Protein AF-A0A9Q8ZKE4-F1 (afdb_monomer_lite)

Radius of gyration: 35.2 Å; chains: 1; bounding box: 84×99×93 Å

pLDDT: mean 72.41, std 25.03, range [34.22, 98.44]

Secondary structure (DSSP, 8-state):
---------------PPP---------------------PPP-------PPPP----PPPPPP-PPPP-----------PPP--------------------------------TTHHHHHHHHHHHHHHH-GGGS-S-TTTS-EEHHHHHHHHHHHHHHHHHSHHHHHHHHHHHHTS-HHHHHHHHHTT--HHHHHHHHHHHHHHS-TTT---EE-HHHHHHHHHHHHHHHHHHHHHHHHHHHHHHHHHHHHTTSGGGS--

Structure (mmCIF, N/CA/C/O backbone):
data_AF-A0A9Q8ZKE4-F1
#
_entry.id   AF-A0A9Q8ZKE4-F1
#
loop_
_atom_site.group_PDB
_atom_site.id
_atom_site.type_symbol
_atom_site.label_atom_id
_atom_site.label_alt_id
_atom_site.label_comp_id
_atom_site.label_asym_id
_atom_site.label_entity_id
_atom_site.label_seq_id
_atom_site.pdbx_PDB_ins_code
_atom_site.Cartn_x
_atom_site.Cartn_y
_atom_site.Cartn_z
_atom_site.occupancy
_atom_site.B_iso_or_equiv
_atom_site.auth_seq_id
_atom_site.auth_comp_id
_atom_site.auth_asym_id
_atom_site.auth_atom_id
_atom_site.pdbx_PDB_model_num
ATOM 1 N N . MET A 1 1 ? -45.909 41.648 37.592 1.00 46.09 1 MET A N 1
ATOM 2 C CA . MET A 1 1 ? -45.154 40.494 37.061 1.00 46.09 1 MET A CA 1
ATOM 3 C C . MET A 1 1 ? -45.528 40.298 35.600 1.00 46.09 1 MET A C 1
ATOM 5 O O . MET A 1 1 ? -46.714 40.250 35.323 1.00 46.09 1 MET A O 1
ATOM 9 N N . ALA A 1 2 ? -44.509 40.176 34.740 1.00 44.94 2 ALA A N 1
ATOM 10 C CA . ALA A 1 2 ? -44.524 39.701 33.349 1.00 44.94 2 ALA A CA 1
ATOM 11 C C . ALA A 1 2 ? -45.297 40.511 32.284 1.00 44.94 2 ALA A C 1
ATOM 13 O O . ALA A 1 2 ? -46.363 41.043 32.535 1.00 44.94 2 ALA A O 1
ATOM 14 N N . SER A 1 3 ? -44.886 40.558 31.018 1.00 49.62 3 SER A N 1
ATOM 15 C CA . SER A 1 3 ? -43.568 40.552 30.370 1.00 49.62 3 SER A CA 1
ATOM 16 C C . SER A 1 3 ? -43.816 40.896 28.891 1.00 49.62 3 SER A C 1
ATOM 18 O O . SER A 1 3 ? -44.886 40.635 28.347 1.00 49.62 3 SER A O 1
ATOM 20 N N . ASN A 1 4 ? -42.809 41.487 28.261 1.00 48.44 4 ASN A N 1
ATOM 21 C CA . ASN A 1 4 ? -42.760 42.028 26.902 1.00 48.44 4 ASN A CA 1
ATOM 22 C C . ASN A 1 4 ? -43.078 41.039 25.765 1.00 48.44 4 ASN A C 1
ATOM 24 O O . ASN A 1 4 ? -42.682 39.879 25.826 1.00 48.44 4 ASN A O 1
ATOM 28 N N . LYS A 1 5 ? -43.537 41.575 24.621 1.00 51.59 5 LYS A N 1
ATOM 29 C CA . LYS A 1 5 ? -43.059 41.161 23.282 1.00 51.59 5 LYS A CA 1
ATOM 30 C C . LYS A 1 5 ? -43.063 42.352 22.313 1.00 51.59 5 LYS A C 1
ATOM 32 O O . LYS A 1 5 ? -44.094 42.752 21.785 1.00 51.59 5 LYS A O 1
ATOM 37 N N . ARG A 1 6 ? -41.875 42.918 22.077 1.00 54.00 6 ARG A N 1
ATOM 38 C CA . ARG A 1 6 ? -41.610 44.010 21.128 1.00 54.00 6 ARG A CA 1
ATOM 39 C C . ARG A 1 6 ? -40.922 43.410 19.896 1.00 54.00 6 ARG A C 1
ATOM 41 O O . ARG A 1 6 ? -39.811 42.901 20.006 1.00 54.00 6 ARG A O 1
ATOM 48 N N . LYS A 1 7 ? -41.587 43.447 18.737 1.00 54.69 7 LYS A N 1
ATOM 49 C CA . LYS A 1 7 ? -40.994 43.133 17.425 1.00 54.69 7 LYS A CA 1
ATOM 50 C C . LYS A 1 7 ? -40.012 44.247 17.041 1.00 54.69 7 LYS A C 1
ATOM 52 O O . LYS A 1 7 ? -40.395 45.414 17.030 1.00 54.69 7 LYS A O 1
ATOM 57 N N . LYS A 1 8 ? -38.778 43.892 16.678 1.00 55.81 8 LYS A N 1
ATOM 58 C CA . LYS A 1 8 ? -37.869 44.748 15.902 1.00 55.81 8 LYS A CA 1
ATOM 59 C C . LYS A 1 8 ? -37.442 43.986 14.649 1.00 55.81 8 LYS A C 1
ATOM 61 O O . LYS A 1 8 ? -36.834 42.929 14.748 1.00 55.81 8 LYS A O 1
ATOM 66 N N . GLN A 1 9 ? -37.804 44.538 13.494 1.00 43.62 9 GLN A N 1
ATOM 67 C CA . GLN A 1 9 ? -37.217 44.224 12.195 1.00 43.62 9 GLN A CA 1
ATOM 68 C C . GLN A 1 9 ? -35.833 44.873 12.119 1.00 43.62 9 GLN A C 1
ATOM 70 O O . GLN A 1 9 ? -35.700 46.071 12.372 1.00 43.62 9 GLN A O 1
ATOM 75 N N . THR A 1 10 ? -34.823 44.104 11.732 1.00 45.97 10 THR A N 1
ATOM 76 C CA . THR A 1 10 ? -33.509 44.610 11.332 1.00 45.97 10 THR A CA 1
ATOM 77 C C . THR A 1 10 ? -33.354 44.449 9.823 1.00 45.97 10 THR A C 1
ATOM 79 O O . THR A 1 10 ? -33.424 43.346 9.289 1.00 45.97 10 THR A O 1
ATOM 82 N N . LYS A 1 11 ? -33.180 45.590 9.146 1.00 43.31 11 LYS A N 1
ATOM 83 C CA . LYS A 1 11 ? -32.755 45.719 7.749 1.00 43.31 11 LYS A CA 1
ATOM 84 C C . LYS A 1 11 ? -31.312 45.224 7.617 1.00 43.31 11 LYS A C 1
ATOM 86 O O . LYS A 1 11 ? -30.442 45.724 8.325 1.00 43.31 11 LYS A O 1
ATOM 91 N N . SER A 1 12 ? -31.054 44.301 6.697 1.00 47.38 12 SER A N 1
ATOM 92 C CA . SER A 1 12 ? -29.711 43.964 6.224 1.00 47.38 12 SER A CA 1
ATOM 93 C C . SER A 1 12 ? -29.344 44.878 5.051 1.00 47.38 12 SER A C 1
ATOM 95 O O . SER A 1 12 ? -29.982 44.866 4.002 1.00 47.38 12 SER A O 1
ATOM 97 N N . SER A 1 13 ? -28.328 45.710 5.271 1.00 47.88 13 SER A N 1
ATOM 98 C CA . SER A 1 13 ? -27.665 46.542 4.267 1.00 47.88 13 SER A CA 1
ATOM 99 C C . SER A 1 13 ? -26.564 45.718 3.602 1.00 47.88 13 SER A C 1
ATOM 101 O O . SER A 1 13 ? -25.677 45.222 4.294 1.00 47.88 13 SER A O 1
ATOM 103 N N . SER A 1 14 ? -26.623 45.570 2.280 1.00 45.72 14 SER A N 1
ATOM 104 C CA . SER A 1 14 ? -25.561 44.979 1.466 1.00 45.72 14 SER A CA 1
ATOM 105 C C . SER A 1 14 ? -24.482 46.020 1.170 1.00 45.72 14 SER A C 1
ATOM 107 O O . SER A 1 14 ? -24.786 47.068 0.599 1.00 45.72 14 SER A O 1
ATOM 109 N N . THR A 1 15 ? -23.231 45.709 1.488 1.00 51.72 15 THR A N 1
ATOM 110 C CA . THR A 1 15 ? -22.055 46.468 1.040 1.00 51.72 15 THR A CA 1
ATOM 111 C C . THR A 1 15 ? -21.245 45.580 0.091 1.00 51.72 15 THR A C 1
ATOM 113 O O . THR A 1 15 ? -20.990 44.426 0.442 1.00 51.72 15 THR A O 1
ATOM 116 N N . PRO A 1 16 ? -20.837 46.058 -1.097 1.00 51.44 16 PRO A N 1
ATOM 117 C CA . PRO A 1 16 ? -19.977 45.295 -1.995 1.00 51.44 16 PRO A CA 1
ATOM 118 C C . PRO A 1 16 ? -18.510 45.396 -1.550 1.00 51.44 16 PRO A C 1
ATOM 120 O O . PRO A 1 16 ? -17.993 46.489 -1.322 1.00 51.44 16 PRO A O 1
ATOM 123 N N . VAL A 1 17 ? -17.836 44.251 -1.431 1.00 47.81 17 VAL A N 1
ATOM 124 C CA . VAL A 1 17 ? -16.389 44.170 -1.183 1.00 47.81 17 VAL A CA 1
ATOM 125 C C . VAL A 1 17 ? -15.664 44.192 -2.526 1.00 47.81 17 VAL A C 1
ATOM 127 O O . VAL A 1 17 ? -15.894 43.341 -3.383 1.00 47.81 17 VAL A O 1
ATOM 130 N N . ALA A 1 18 ? -14.800 45.190 -2.698 1.00 39.66 18 ALA A N 1
ATOM 131 C CA . ALA A 1 18 ? -13.883 45.312 -3.818 1.00 39.66 18 ALA A CA 1
ATOM 132 C C . ALA A 1 18 ? -12.804 44.217 -3.752 1.00 39.66 18 ALA A C 1
ATOM 134 O O . ALA A 1 18 ? -12.162 44.024 -2.721 1.00 39.66 18 ALA A O 1
ATOM 135 N N . VAL A 1 19 ? -12.602 43.517 -4.868 1.00 42.69 19 VAL A N 1
ATOM 136 C CA . VAL A 1 19 ? -11.504 42.567 -5.072 1.00 42.69 19 VAL A CA 1
ATOM 137 C C . VAL A 1 19 ? -10.280 43.357 -5.525 1.00 42.69 19 VAL A C 1
ATOM 139 O O . VAL A 1 19 ? -10.176 43.748 -6.685 1.00 42.69 19 VAL A O 1
ATOM 142 N N . THR A 1 20 ? -9.354 43.610 -4.605 1.00 38.28 20 TH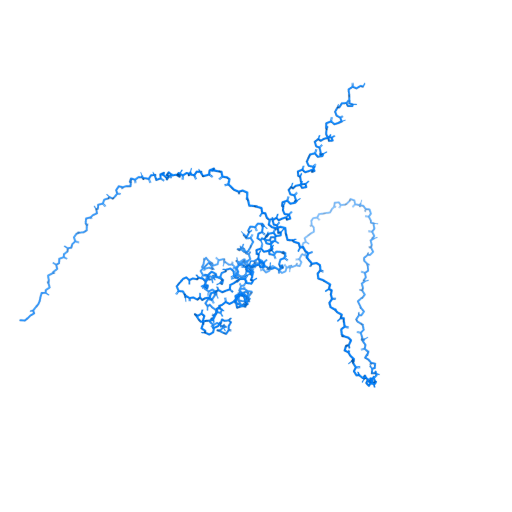R A N 1
ATOM 143 C CA . THR A 1 20 ? -7.989 44.049 -4.913 1.00 38.28 20 THR A CA 1
ATOM 144 C C . THR A 1 20 ? -7.075 42.830 -4.936 1.00 38.28 20 THR A C 1
ATOM 146 O O . THR A 1 20 ? -6.905 42.130 -3.939 1.00 38.28 20 THR A O 1
ATOM 149 N N . GLY A 1 21 ? -6.507 42.554 -6.110 1.00 48.34 21 GLY A N 1
ATOM 150 C CA . GLY A 1 21 ? -5.486 41.533 -6.292 1.00 48.34 21 GLY A CA 1
ATOM 151 C C . GLY A 1 21 ? -4.188 41.937 -5.603 1.00 48.34 21 GLY A C 1
ATOM 152 O O . GLY A 1 21 ? -3.616 42.972 -5.927 1.00 48.34 21 GLY A O 1
ATOM 153 N N . ASN A 1 22 ? -3.710 41.086 -4.695 1.00 36.72 22 ASN A N 1
ATOM 154 C CA . ASN A 1 22 ? -2.358 41.155 -4.158 1.00 36.72 22 ASN A CA 1
ATOM 155 C C . ASN A 1 22 ? -1.596 39.890 -4.560 1.00 36.72 22 ASN A C 1
ATOM 157 O O . ASN A 1 22 ? -1.788 38.811 -4.004 1.00 36.72 22 ASN A O 1
ATOM 161 N N . SER A 1 23 ? -0.722 40.066 -5.549 1.00 40.03 23 SER A N 1
ATOM 162 C CA . SER A 1 23 ? 0.359 39.152 -5.897 1.00 40.03 23 SER A CA 1
ATOM 163 C C . SER A 1 23 ? 1.419 39.220 -4.797 1.00 40.03 23 SER A C 1
ATOM 165 O O . SER A 1 23 ? 2.123 40.222 -4.673 1.00 40.03 23 SER A O 1
ATOM 167 N N . VAL A 1 24 ? 1.522 38.175 -3.979 1.00 37.22 24 VAL A N 1
ATOM 168 C CA . VAL A 1 24 ? 2.581 38.047 -2.971 1.00 37.22 24 VAL A CA 1
ATOM 169 C C . VAL A 1 24 ? 3.783 37.369 -3.624 1.00 37.22 24 VAL A C 1
ATOM 171 O O . VAL A 1 24 ? 3.834 36.148 -3.752 1.00 37.22 24 VAL A O 1
ATOM 174 N N . SER A 1 25 ? 4.755 38.179 -4.042 1.00 40.38 25 SER A N 1
ATOM 175 C CA . SER A 1 25 ? 6.117 37.723 -4.323 1.00 40.38 25 SER A CA 1
ATOM 176 C C . SER A 1 25 ? 6.831 37.459 -2.997 1.00 40.38 25 SER A C 1
ATOM 178 O O . SER A 1 25 ? 7.030 38.377 -2.202 1.00 40.38 25 SER A O 1
ATOM 180 N N . LEU A 1 26 ? 7.219 36.208 -2.754 1.00 41.59 26 LEU A N 1
ATOM 181 C CA . LEU A 1 26 ? 8.087 35.834 -1.638 1.00 41.59 26 LEU A CA 1
ATOM 182 C C . LEU A 1 26 ? 9.559 36.080 -2.018 1.00 41.59 26 LEU A C 1
ATOM 184 O O . LEU A 1 26 ? 10.003 35.568 -3.047 1.00 41.59 26 LEU A O 1
ATOM 188 N N . PRO A 1 27 ? 10.350 36.807 -1.208 1.00 39.69 27 PRO A N 1
ATOM 189 C CA . PRO A 1 27 ? 11.792 36.879 -1.391 1.00 39.69 27 PRO A CA 1
ATOM 190 C C . PRO A 1 27 ? 12.456 35.635 -0.786 1.00 39.69 27 PRO A C 1
ATOM 192 O O . PRO A 1 27 ? 12.586 35.508 0.431 1.00 39.69 27 PRO A O 1
ATOM 195 N N . VAL A 1 28 ? 12.908 34.717 -1.641 1.00 38.81 28 VAL A N 1
ATOM 196 C CA . VAL A 1 28 ? 13.813 33.636 -1.234 1.00 38.81 28 VAL A CA 1
ATOM 197 C C . VAL A 1 28 ? 15.221 34.227 -1.113 1.00 38.81 28 VAL A C 1
ATOM 199 O O . VAL A 1 28 ? 15.919 34.409 -2.108 1.00 38.81 28 VAL A O 1
ATOM 202 N N . LYS A 1 29 ? 15.644 34.550 0.114 1.00 35.03 29 LYS A N 1
ATOM 203 C CA . LYS A 1 29 ? 17.067 34.715 0.441 1.00 35.03 29 LYS A CA 1
ATOM 204 C C . LYS A 1 29 ? 17.683 33.324 0.562 1.00 35.03 29 LYS A C 1
ATOM 206 O O . LYS A 1 29 ? 17.438 32.619 1.536 1.00 35.03 29 LYS A O 1
ATOM 211 N N . ILE A 1 30 ? 18.448 32.930 -0.451 1.00 36.19 30 ILE A N 1
ATOM 212 C CA . ILE A 1 30 ? 19.339 31.772 -0.388 1.00 36.19 30 ILE A CA 1
ATOM 213 C C . ILE A 1 30 ? 20.665 32.283 0.173 1.00 36.19 30 ILE A C 1
ATOM 215 O O . ILE A 1 30 ? 21.484 32.835 -0.559 1.00 36.19 30 ILE A O 1
ATOM 219 N N . ASP A 1 31 ? 20.853 32.132 1.481 1.00 35.62 31 ASP A N 1
ATOM 220 C CA . ASP A 1 31 ? 22.172 32.267 2.087 1.00 35.62 31 ASP A CA 1
ATOM 221 C C . ASP A 1 31 ? 22.965 30.988 1.805 1.00 35.62 31 ASP A C 1
ATOM 223 O O . ASP A 1 31 ? 22.603 29.885 2.215 1.00 35.62 31 ASP A O 1
ATOM 227 N N . THR A 1 32 ? 24.055 31.153 1.062 1.00 46.38 32 THR A N 1
ATOM 228 C CA . THR A 1 32 ? 25.039 30.102 0.793 1.00 46.38 32 THR A CA 1
ATOM 229 C C . THR A 1 32 ? 26.092 30.137 1.900 1.00 46.38 32 THR A C 1
ATOM 231 O O . THR A 1 32 ? 26.739 31.175 2.051 1.00 46.38 32 THR A O 1
ATOM 234 N N . PRO A 1 33 ? 26.384 29.034 2.608 1.00 41.78 33 PRO A N 1
ATOM 235 C CA . PRO A 1 33 ? 27.656 28.895 3.293 1.00 41.78 33 PRO A CA 1
ATOM 236 C C . PRO A 1 33 ? 28.624 28.075 2.438 1.00 41.78 33 PRO A C 1
ATOM 238 O O . PRO A 1 33 ? 28.465 26.880 2.193 1.00 41.78 33 PRO A O 1
ATOM 241 N N . SER A 1 34 ? 29.658 28.775 1.986 1.00 38.75 34 SER A N 1
ATOM 242 C CA . SER A 1 34 ? 30.873 28.212 1.422 1.00 38.75 34 SER A CA 1
ATOM 243 C C . SER A 1 34 ? 31.799 27.717 2.543 1.00 38.75 34 SER A C 1
ATOM 245 O O . SER A 1 34 ? 31.951 28.393 3.557 1.00 38.75 34 SER A O 1
ATOM 247 N N . LYS A 1 35 ? 32.506 26.618 2.242 1.00 40.19 35 LYS A N 1
ATOM 248 C CA . LYS A 1 35 ? 33.773 26.105 2.810 1.00 40.19 35 LYS A CA 1
ATOM 249 C C . LYS A 1 35 ? 33.742 25.040 3.917 1.00 40.19 35 LYS A C 1
ATOM 251 O O . LYS A 1 35 ? 33.396 25.291 5.059 1.00 40.19 35 LYS A O 1
ATOM 256 N N . LYS A 1 36 ? 34.394 23.935 3.519 1.00 45.16 36 LYS A N 1
ATOM 257 C CA . LYS A 1 36 ? 35.379 23.114 4.243 1.00 45.16 36 LYS A CA 1
ATOM 258 C C . LYS A 1 36 ? 34.893 22.453 5.532 1.00 45.16 36 LYS A C 1
ATOM 260 O O . LYS A 1 36 ? 34.840 23.089 6.569 1.00 45.16 36 LYS A O 1
ATOM 265 N N . ASN A 1 37 ? 34.747 21.131 5.472 1.00 38.22 37 ASN A N 1
ATOM 266 C CA . ASN A 1 37 ? 35.604 20.225 6.238 1.00 38.22 37 ASN A CA 1
ATOM 267 C C . ASN A 1 37 ? 35.557 18.825 5.618 1.00 38.22 37 ASN A C 1
ATOM 269 O O . ASN A 1 37 ? 34.488 18.281 5.357 1.00 38.22 37 ASN A O 1
ATOM 273 N N . GLY A 1 38 ? 36.741 18.281 5.331 1.00 45.16 38 GLY A N 1
ATOM 274 C CA . GLY A 1 38 ? 36.902 16.894 4.927 1.00 45.16 38 GLY A CA 1
ATOM 275 C C . GLY A 1 38 ? 36.540 15.994 6.098 1.00 45.16 38 GLY A C 1
ATOM 276 O O . GLY A 1 38 ? 37.146 16.093 7.162 1.00 45.16 38 GLY A O 1
ATOM 277 N N . VAL A 1 39 ? 35.552 15.130 5.892 1.00 38.81 39 VAL A N 1
ATOM 278 C CA . VAL A 1 39 ? 35.280 14.006 6.781 1.00 38.81 39 VAL A CA 1
ATOM 279 C C . VAL A 1 39 ? 35.850 12.773 6.102 1.00 38.81 39 VAL A C 1
ATOM 281 O O . VAL A 1 39 ? 35.358 12.298 5.082 1.00 38.81 39 VAL A O 1
ATOM 284 N N . GLN A 1 40 ? 36.960 12.327 6.668 1.00 36.19 40 GLN A N 1
ATOM 285 C CA . GLN A 1 40 ? 37.615 11.061 6.404 1.00 36.19 40 GLN A CA 1
ATOM 286 C C . GLN A 1 40 ? 36.633 9.944 6.792 1.00 36.19 40 GLN A C 1
ATOM 288 O O . GLN A 1 40 ? 36.220 9.863 7.949 1.00 36.19 40 GLN A O 1
ATOM 293 N N . MET A 1 41 ? 36.209 9.118 5.830 1.00 34.22 41 MET A N 1
ATOM 294 C CA . MET A 1 41 ? 35.492 7.882 6.151 1.00 34.22 41 MET A CA 1
ATOM 295 C C . MET A 1 41 ? 36.454 6.935 6.875 1.00 34.22 41 MET A C 1
ATOM 297 O O . MET A 1 41 ? 37.555 6.714 6.364 1.00 34.22 41 MET A O 1
ATOM 301 N N . PRO A 1 42 ? 36.073 6.348 8.021 1.00 45.16 42 PRO A N 1
ATOM 302 C CA . PRO A 1 42 ? 36.835 5.253 8.587 1.00 45.16 42 PRO A CA 1
ATOM 303 C C . PRO A 1 42 ? 36.700 4.020 7.688 1.00 45.16 42 PRO A C 1
ATOM 305 O O . PRO A 1 42 ? 35.606 3.576 7.341 1.00 45.16 42 PRO A O 1
ATOM 308 N N . GLU A 1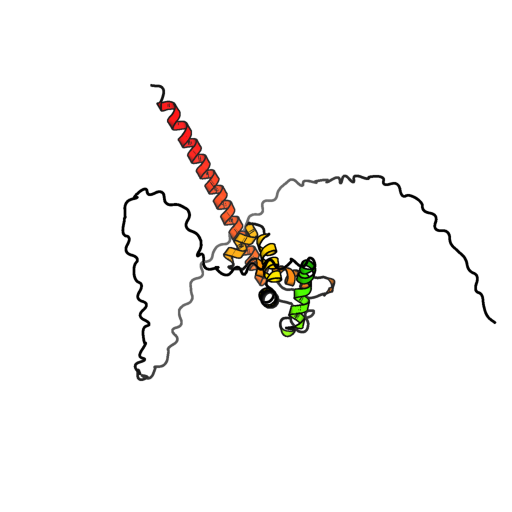 43 ? 37.859 3.495 7.314 1.00 34.72 43 GLU A N 1
ATOM 309 C CA . GLU A 1 43 ? 38.077 2.213 6.664 1.00 34.72 43 GLU A CA 1
ATOM 310 C C . GLU A 1 43 ? 37.440 1.094 7.502 1.00 34.72 43 GLU A C 1
ATOM 312 O O . GLU A 1 43 ? 37.917 0.751 8.585 1.00 34.72 43 GLU A O 1
ATOM 317 N N . ILE A 1 44 ? 36.327 0.533 7.019 1.00 38.78 44 ILE A N 1
ATOM 318 C CA . ILE A 1 44 ? 35.746 -0.681 7.594 1.00 38.78 44 ILE A CA 1
ATOM 319 C C . ILE A 1 44 ? 36.623 -1.844 7.136 1.00 38.78 44 ILE A C 1
ATOM 321 O O . ILE A 1 44 ? 36.486 -2.367 6.029 1.00 38.78 44 ILE A O 1
ATOM 325 N N . LYS A 1 45 ? 37.552 -2.225 8.009 1.00 35.97 45 LYS A N 1
ATOM 326 C CA . LYS A 1 45 ? 38.346 -3.442 7.896 1.00 35.97 45 LYS A CA 1
ATOM 327 C C . LYS A 1 45 ? 37.395 -4.634 8.036 1.00 35.97 45 LYS A C 1
ATOM 329 O O . LYS A 1 45 ? 36.879 -4.903 9.116 1.00 35.97 45 LYS A O 1
ATOM 334 N N . VAL A 1 46 ? 37.115 -5.308 6.923 1.00 41.34 46 VAL A N 1
ATOM 335 C CA . VAL A 1 46 ? 36.338 -6.552 6.897 1.00 41.34 46 VAL A CA 1
ATOM 336 C C . VAL A 1 46 ? 37.187 -7.640 7.546 1.00 41.34 46 VAL A C 1
ATOM 338 O O . VAL A 1 46 ? 38.090 -8.195 6.922 1.00 41.34 46 VAL A O 1
ATOM 341 N N . GLU A 1 47 ? 36.924 -7.911 8.821 1.00 34.72 47 GLU A N 1
ATOM 342 C CA . GLU A 1 47 ? 37.489 -9.056 9.521 1.00 34.72 47 GLU A CA 1
ATOM 343 C C . GLU A 1 47 ? 36.682 -10.303 9.139 1.00 34.72 47 GLU A C 1
ATOM 345 O O . GLU A 1 47 ? 35.500 -10.465 9.448 1.00 34.72 47 GLU A O 1
ATOM 350 N N . GLN A 1 48 ? 37.340 -11.145 8.352 1.00 39.25 48 GLN A N 1
ATOM 351 C CA . GLN A 1 48 ? 36.840 -12.383 7.785 1.00 39.25 48 GLN A CA 1
ATOM 352 C C . GLN A 1 48 ? 36.629 -13.400 8.917 1.00 39.25 48 GLN A C 1
ATOM 354 O O . GLN A 1 48 ? 37.559 -14.084 9.334 1.00 39.25 48 GLN A O 1
ATOM 359 N N . SER A 1 49 ? 35.404 -13.475 9.442 1.00 37.94 49 SER A N 1
ATOM 360 C CA . SER A 1 49 ? 35.023 -14.494 10.423 1.00 37.94 49 SER A CA 1
ATOM 361 C C . SER A 1 49 ? 34.966 -15.870 9.763 1.00 37.94 49 SER A C 1
ATOM 363 O O . SER A 1 49 ? 34.169 -16.129 8.860 1.00 37.94 49 SER A O 1
ATOM 365 N N . THR A 1 50 ? 35.853 -16.743 10.222 1.00 49.94 50 THR A N 1
ATOM 366 C CA . THR A 1 50 ? 35.881 -18.178 9.957 1.00 49.94 50 THR A CA 1
ATOM 367 C C . THR A 1 50 ? 34.628 -18.866 10.519 1.00 49.94 50 THR A C 1
ATOM 369 O O . THR A 1 50 ? 34.140 -18.486 11.585 1.00 49.94 50 THR A O 1
ATOM 372 N N . PRO A 1 51 ? 34.086 -19.888 9.831 1.00 51.47 51 PRO A N 1
ATOM 373 C CA . PRO A 1 51 ? 32.929 -20.630 10.319 1.00 51.47 51 PRO A CA 1
ATOM 374 C C . PRO A 1 51 ? 33.306 -21.534 11.510 1.00 51.47 51 PRO A C 1
ATOM 376 O O . PRO A 1 51 ? 34.386 -22.133 11.501 1.00 51.47 51 PRO A O 1
ATOM 379 N N . PRO A 1 52 ? 32.433 -21.676 12.526 1.00 59.22 52 PRO A N 1
ATOM 380 C CA . PRO A 1 52 ? 32.651 -22.607 13.629 1.00 59.22 52 PRO A CA 1
ATOM 381 C C . PRO A 1 52 ? 32.500 -24.076 13.178 1.00 59.22 52 PRO A C 1
ATOM 383 O O . PRO A 1 52 ? 31.772 -24.361 12.223 1.00 59.22 52 PRO A O 1
ATOM 386 N N . PRO A 1 53 ? 33.176 -25.023 13.858 1.00 49.88 53 PRO A N 1
ATOM 387 C CA . PRO A 1 53 ? 33.191 -26.430 13.478 1.00 49.88 53 PRO A CA 1
ATOM 388 C C . PRO A 1 53 ? 31.824 -27.099 13.664 1.00 49.88 53 PRO A C 1
ATOM 390 O O . PRO A 1 53 ? 31.142 -26.918 14.673 1.00 49.88 53 PRO A O 1
ATOM 393 N N . SER A 1 54 ? 31.452 -27.911 12.674 1.00 46.03 54 SER A N 1
ATOM 394 C CA . SER A 1 54 ? 30.268 -28.764 12.677 1.00 46.03 54 SER A CA 1
ATOM 395 C C . SER A 1 54 ? 30.286 -29.738 13.856 1.00 46.03 54 SER A C 1
ATOM 397 O O . SER A 1 54 ? 31.117 -30.642 13.920 1.00 46.03 54 SER A O 1
ATOM 399 N N . VAL A 1 55 ? 29.325 -29.586 14.765 1.00 53.19 55 VAL A N 1
ATOM 400 C CA . VAL A 1 55 ? 29.014 -30.589 15.784 1.00 53.19 55 VAL A CA 1
ATOM 401 C C . VAL A 1 55 ? 28.164 -31.676 15.122 1.00 53.19 55 VAL A C 1
ATOM 403 O O . VAL A 1 55 ? 27.003 -31.453 14.780 1.00 53.19 55 VAL A O 1
ATOM 406 N N . GLN A 1 56 ? 28.765 -32.848 14.905 1.00 42.41 56 GLN A N 1
ATOM 407 C CA . GLN A 1 56 ? 28.062 -34.081 14.549 1.00 42.41 56 GLN A CA 1
ATOM 408 C C . GLN A 1 56 ? 27.154 -34.493 15.713 1.00 42.41 56 GLN A C 1
ATOM 410 O O . GLN A 1 56 ? 27.620 -35.037 16.710 1.00 42.41 56 GLN A O 1
ATOM 415 N N . ASN A 1 57 ? 25.852 -34.250 15.570 1.00 47.81 57 ASN A N 1
ATOM 416 C CA . ASN A 1 57 ? 24.838 -34.881 16.404 1.00 47.81 57 ASN A CA 1
ATOM 417 C C . ASN A 1 57 ? 24.461 -36.238 15.803 1.00 47.81 57 ASN A C 1
ATOM 419 O O . ASN A 1 57 ? 23.908 -36.333 14.708 1.00 47.81 57 ASN A O 1
ATOM 423 N N . SER A 1 58 ? 24.786 -37.282 16.556 1.00 41.94 58 SER A N 1
ATOM 424 C CA . SER A 1 58 ? 24.447 -38.680 16.320 1.00 41.94 58 SER A CA 1
ATOM 425 C C . SER A 1 58 ? 22.926 -38.889 16.296 1.00 41.94 58 SER A C 1
ATOM 427 O O . SER A 1 58 ? 22.243 -38.616 17.281 1.00 41.94 58 SER A O 1
ATOM 429 N N . MET A 1 59 ? 22.395 -39.412 15.187 1.00 49.16 59 MET A N 1
ATOM 430 C CA . MET A 1 59 ? 21.040 -39.975 15.124 1.00 49.16 59 MET A CA 1
ATOM 431 C C . MET A 1 59 ? 21.028 -41.410 15.687 1.00 49.16 59 MET A C 1
ATOM 433 O O . MET A 1 59 ? 21.935 -42.184 15.376 1.00 49.16 59 MET A O 1
ATOM 437 N N . PRO A 1 60 ? 20.001 -41.801 16.465 1.00 63.38 60 PRO A N 1
ATOM 438 C CA . PRO A 1 60 ? 19.757 -43.194 16.838 1.00 63.38 60 PRO A CA 1
ATOM 439 C C . PRO A 1 60 ? 19.128 -44.011 15.682 1.00 63.38 60 PRO A C 1
ATOM 441 O O . PRO A 1 60 ? 18.577 -43.434 14.740 1.00 63.38 60 PRO A O 1
ATOM 444 N N . PRO A 1 61 ? 19.217 -45.356 15.732 1.00 55.12 61 PRO A N 1
ATOM 445 C CA . PRO A 1 61 ? 18.956 -46.236 14.593 1.00 55.12 61 PRO A CA 1
ATOM 446 C C . PRO A 1 61 ? 17.463 -46.372 14.268 1.00 55.12 61 PRO A C 1
ATOM 448 O O . PRO A 1 61 ? 16.642 -46.652 15.141 1.00 55.12 61 PRO A O 1
ATOM 451 N N . GLN A 1 62 ? 17.126 -46.221 12.984 1.00 46.22 62 GLN A N 1
ATOM 452 C CA . GLN A 1 62 ? 15.793 -46.507 12.460 1.00 46.22 62 GLN A CA 1
ATOM 453 C C . GLN A 1 62 ? 15.579 -48.017 12.306 1.00 46.22 62 GLN A C 1
ATOM 455 O O . GLN A 1 62 ? 16.398 -48.739 11.738 1.00 46.22 62 GLN A O 1
ATOM 460 N N . THR A 1 63 ? 14.443 -48.474 12.818 1.00 54.66 63 THR A N 1
ATOM 461 C CA . THR A 1 63 ? 13.860 -49.800 12.612 1.00 54.66 63 THR A CA 1
ATOM 462 C C . THR A 1 63 ? 13.355 -49.938 11.168 1.00 54.66 63 THR A C 1
ATOM 464 O O . THR A 1 63 ? 12.804 -48.978 10.626 1.00 54.66 63 THR A O 1
ATOM 467 N N . PRO A 1 64 ? 13.492 -51.111 10.522 1.00 53.38 64 PRO A N 1
ATOM 468 C CA . PRO A 1 64 ? 13.019 -51.306 9.154 1.00 53.38 64 PRO A CA 1
ATOM 469 C C . PRO A 1 64 ? 11.486 -51.388 9.114 1.00 53.38 64 PRO A C 1
ATOM 471 O O . PRO A 1 64 ? 10.895 -52.394 9.507 1.00 53.38 64 PRO A O 1
ATOM 474 N N . GLN A 1 65 ? 10.835 -50.328 8.626 1.00 45.50 65 GLN A N 1
ATOM 475 C CA . GLN A 1 65 ? 9.424 -50.377 8.246 1.00 45.50 65 GLN A CA 1
ATOM 476 C C . GLN A 1 65 ? 9.264 -51.002 6.858 1.00 45.50 65 GLN A C 1
ATOM 478 O O . GLN A 1 65 ? 9.939 -50.646 5.894 1.00 45.50 65 GLN A O 1
ATOM 483 N N . GLN A 1 66 ? 8.350 -51.966 6.805 1.00 49.28 66 GLN A N 1
ATOM 484 C CA . GLN A 1 66 ? 7.929 -52.711 5.629 1.00 49.28 66 GLN A CA 1
ATOM 485 C C . GLN A 1 66 ? 7.350 -51.772 4.563 1.00 49.28 66 GLN A C 1
ATOM 487 O O . GLN A 1 66 ? 6.432 -50.997 4.826 1.00 49.28 66 GLN A O 1
ATOM 492 N N . ALA A 1 67 ? 7.882 -51.870 3.346 1.00 40.09 67 ALA A N 1
ATOM 493 C CA . ALA A 1 67 ? 7.369 -51.177 2.176 1.00 40.09 67 ALA A CA 1
ATOM 494 C C . ALA A 1 67 ? 6.085 -51.860 1.674 1.00 40.09 67 ALA A C 1
ATOM 496 O O . ALA A 1 67 ? 6.114 -53.009 1.236 1.00 40.09 67 ALA A O 1
ATOM 497 N N . MET A 1 68 ? 4.969 -51.135 1.710 1.00 60.62 68 MET A N 1
ATOM 498 C CA . MET A 1 68 ? 3.755 -51.462 0.960 1.00 60.62 68 MET A CA 1
ATOM 499 C C . MET A 1 68 ? 3.832 -50.775 -0.416 1.00 60.62 68 MET A C 1
ATOM 501 O O . MET A 1 68 ? 4.169 -49.590 -0.471 1.00 60.62 68 MET A O 1
ATOM 505 N N . PRO A 1 69 ? 3.525 -51.458 -1.533 1.00 56.62 69 PRO A N 1
ATOM 506 C CA . PRO A 1 69 ? 3.542 -50.832 -2.851 1.00 56.62 69 PRO A CA 1
ATOM 507 C C . PRO A 1 69 ? 2.329 -49.908 -3.027 1.00 56.62 69 PRO A C 1
ATOM 509 O O . PRO A 1 69 ? 1.187 -50.358 -3.103 1.00 56.62 69 PRO A O 1
ATOM 512 N N . VAL A 1 70 ? 2.585 -48.603 -3.126 1.00 52.06 70 VAL A N 1
ATOM 513 C CA . VAL A 1 70 ? 1.599 -47.608 -3.566 1.00 52.06 70 VAL A CA 1
ATOM 514 C C . VAL A 1 70 ? 1.582 -47.614 -5.095 1.00 52.06 70 VAL A C 1
ATOM 516 O O . VAL A 1 70 ? 2.553 -47.220 -5.739 1.00 52.06 70 VAL A O 1
ATOM 519 N N . GLN A 1 71 ? 0.481 -48.085 -5.685 1.00 44.41 71 GLN A N 1
ATOM 520 C CA . GLN A 1 71 ? 0.205 -47.920 -7.110 1.00 44.41 71 GLN A CA 1
ATOM 521 C C . GLN A 1 71 ? -0.092 -46.443 -7.397 1.00 44.41 71 GLN A C 1
ATOM 523 O O . GLN A 1 71 ? -1.155 -45.935 -7.046 1.00 44.41 71 GLN A O 1
ATOM 528 N N . TYR A 1 72 ? 0.836 -45.755 -8.060 1.00 38.69 72 TYR A N 1
ATOM 529 C CA . TYR A 1 72 ? 0.561 -44.464 -8.682 1.00 38.69 72 TYR A CA 1
ATOM 530 C C . TYR A 1 72 ? -0.020 -44.705 -10.076 1.00 38.69 72 TYR A C 1
ATOM 532 O O . TYR A 1 72 ? 0.685 -45.137 -10.987 1.00 38.69 72 TYR A O 1
ATOM 540 N N . ALA A 1 73 ? -1.312 -44.425 -10.242 1.00 39.31 73 ALA A N 1
ATOM 541 C CA . ALA A 1 73 ? -1.918 -44.273 -11.556 1.00 39.31 73 ALA A CA 1
ATOM 542 C C . ALA A 1 73 ? -1.406 -42.965 -12.180 1.00 39.31 73 ALA A C 1
ATOM 544 O O . ALA A 1 73 ? -1.661 -41.874 -11.669 1.00 39.31 73 ALA A O 1
ATOM 545 N N . THR A 1 74 ? -0.654 -43.074 -13.271 1.00 44.75 74 THR A N 1
ATOM 546 C CA . THR A 1 74 ? -0.210 -41.941 -14.082 1.00 44.75 74 THR A CA 1
ATOM 547 C C . THR A 1 74 ? -1.347 -41.491 -15.008 1.00 44.75 74 THR A C 1
ATOM 549 O O . THR A 1 74 ? -1.872 -42.306 -15.769 1.00 44.75 74 THR A O 1
ATOM 552 N N . PRO A 1 75 ? -1.754 -40.208 -15.005 1.00 46.44 75 PRO A N 1
ATOM 553 C CA . PRO A 1 75 ? -2.622 -39.688 -16.052 1.00 46.44 75 PRO A CA 1
ATOM 554 C C . PRO A 1 75 ? -1.807 -39.530 -17.344 1.00 46.44 75 PRO A C 1
ATOM 556 O O . PRO A 1 75 ? -0.863 -38.743 -17.421 1.00 46.44 75 PRO A O 1
ATOM 559 N N . SER A 1 76 ? -2.165 -40.314 -18.360 1.00 41.38 76 SER A N 1
ATOM 560 C CA . SER A 1 76 ? -1.600 -40.235 -19.707 1.00 41.38 76 SER A CA 1
ATOM 561 C C . SER A 1 76 ? -2.121 -38.973 -20.404 1.00 41.38 76 SER A C 1
ATOM 563 O O . SER A 1 76 ? -3.220 -38.961 -20.950 1.00 41.38 76 SER A O 1
ATOM 565 N N . ASN A 1 77 ? -1.347 -37.887 -20.363 1.00 39.28 77 ASN A N 1
ATOM 566 C CA . ASN A 1 77 ? -1.576 -36.727 -21.222 1.00 39.28 77 ASN A CA 1
ATOM 567 C C . ASN A 1 77 ? -0.914 -36.987 -22.580 1.00 39.28 77 ASN A C 1
ATOM 569 O O . ASN A 1 77 ? 0.295 -36.815 -22.742 1.00 39.28 77 ASN A O 1
ATOM 573 N N . GLN A 1 78 ? -1.714 -37.407 -23.560 1.00 45.44 78 GLN A N 1
ATOM 574 C CA . GLN A 1 78 ? -1.312 -37.416 -24.963 1.00 45.44 78 GLN A CA 1
ATOM 575 C C . GLN A 1 78 ? -1.239 -35.971 -25.473 1.00 45.44 78 GLN A C 1
ATOM 577 O O . GLN A 1 78 ? -2.251 -35.358 -25.802 1.00 45.44 78 GLN A O 1
ATOM 582 N N . TYR A 1 79 ? -0.026 -35.427 -25.550 1.00 39.25 79 TYR A N 1
ATOM 583 C CA . TYR A 1 79 ? 0.257 -34.251 -26.367 1.00 39.25 79 TYR A CA 1
ATOM 584 C C . TYR A 1 79 ? 0.376 -34.693 -27.829 1.00 39.25 79 TYR A C 1
ATOM 586 O O . TYR A 1 79 ? 1.385 -35.265 -28.237 1.00 39.25 79 TYR A O 1
ATOM 594 N N . ALA A 1 80 ? -0.662 -34.429 -28.621 1.00 41.44 80 ALA A N 1
ATOM 595 C CA . ALA A 1 80 ? -0.565 -34.477 -30.073 1.00 41.44 80 ALA A CA 1
ATOM 596 C C . ALA A 1 80 ? 0.226 -33.250 -30.557 1.00 41.44 80 ALA A C 1
ATOM 598 O O . ALA A 1 80 ? -0.172 -32.108 -30.325 1.00 41.44 80 ALA A O 1
ATOM 599 N N . ALA A 1 81 ? 1.362 -33.485 -31.213 1.00 47.28 81 ALA A N 1
ATOM 600 C CA . ALA A 1 81 ? 2.111 -32.446 -31.909 1.00 47.28 81 ALA A CA 1
ATOM 601 C C . ALA A 1 81 ? 1.333 -31.993 -33.162 1.00 47.28 81 ALA A C 1
ATOM 603 O O . ALA A 1 81 ? 0.872 -32.851 -33.920 1.00 47.28 81 ALA A O 1
ATOM 604 N N . PRO A 1 82 ? 1.193 -30.683 -33.434 1.00 46.97 82 PRO A N 1
ATOM 605 C CA . PRO A 1 82 ? 0.639 -30.229 -34.700 1.00 46.97 82 PRO A CA 1
ATOM 606 C C . PRO A 1 82 ? 1.672 -30.435 -35.815 1.00 46.97 82 PRO A C 1
ATOM 608 O O . PRO A 1 82 ? 2.791 -29.922 -35.764 1.00 46.97 82 PRO A O 1
ATOM 611 N N . ALA A 1 83 ? 1.288 -31.205 -36.832 1.00 45.12 83 ALA A N 1
ATOM 612 C CA . ALA A 1 83 ? 2.046 -31.348 -38.064 1.00 45.12 83 ALA A CA 1
ATOM 613 C C . ALA A 1 83 ? 2.016 -30.022 -38.843 1.00 45.12 83 ALA A C 1
ATOM 615 O O . ALA A 1 83 ? 0.962 -29.583 -39.300 1.00 45.12 83 ALA A O 1
ATOM 616 N N . ASN A 1 84 ? 3.180 -29.395 -39.016 1.00 38.69 84 ASN A N 1
ATOM 617 C CA . ASN A 1 84 ? 3.355 -28.284 -39.947 1.00 38.69 84 ASN A CA 1
ATOM 618 C C . ASN A 1 84 ? 3.297 -28.821 -41.383 1.00 38.69 84 ASN A C 1
ATOM 620 O O . ASN A 1 84 ? 4.282 -29.359 -41.888 1.00 38.69 84 ASN A O 1
ATOM 624 N N . GLN A 1 85 ? 2.154 -28.661 -42.048 1.00 47.22 85 GLN A N 1
ATOM 625 C CA . GLN A 1 85 ? 2.068 -28.7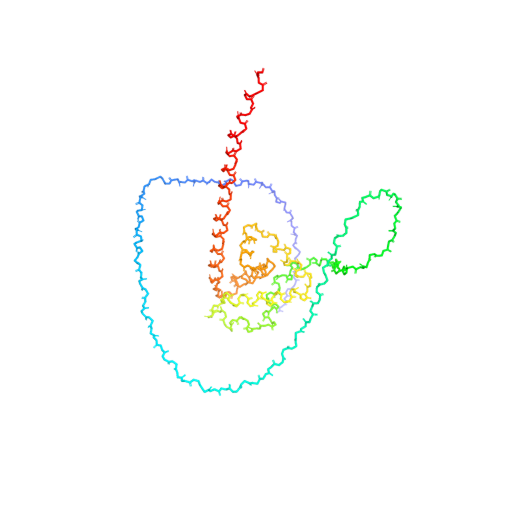72 -43.501 1.00 47.22 85 GLN A CA 1
ATOM 626 C C . GLN A 1 85 ? 2.263 -27.385 -44.116 1.00 47.22 85 GLN A C 1
ATOM 628 O O . GLN A 1 85 ? 1.427 -26.496 -43.979 1.00 47.22 85 GLN A O 1
ATOM 633 N N . TYR A 1 86 ? 3.396 -27.213 -44.796 1.00 43.75 86 TYR A N 1
ATOM 634 C CA . TYR A 1 86 ? 3.615 -26.119 -45.732 1.00 43.75 86 TYR A CA 1
ATOM 635 C C . TYR A 1 86 ? 2.716 -26.333 -46.955 1.00 43.75 86 TYR A C 1
ATOM 637 O O . TYR A 1 86 ? 2.925 -27.277 -47.716 1.00 43.75 86 TYR A O 1
ATOM 645 N N . ALA A 1 87 ? 1.746 -25.444 -47.163 1.00 41.41 87 ALA A N 1
ATOM 646 C CA . ALA A 1 87 ? 1.021 -25.314 -48.422 1.00 41.41 87 ALA A CA 1
ATOM 647 C C . ALA A 1 87 ? 1.232 -23.900 -48.982 1.00 41.41 87 ALA A C 1
ATOM 649 O O . ALA A 1 87 ? 1.126 -22.906 -48.265 1.00 41.41 87 ALA A O 1
ATOM 650 N N . ALA A 1 88 ? 1.591 -23.840 -50.264 1.00 48.47 88 ALA A N 1
ATOM 651 C CA . ALA A 1 88 ? 1.862 -22.629 -51.030 1.00 48.47 88 ALA A CA 1
ATOM 652 C C . ALA A 1 88 ? 0.615 -21.725 -51.172 1.00 48.47 88 ALA A C 1
ATOM 654 O O . ALA A 1 88 ? -0.511 -22.228 -51.137 1.00 48.47 88 ALA A O 1
ATOM 655 N N . PRO A 1 89 ? 0.783 -20.404 -51.380 1.00 48.22 89 PRO A N 1
ATOM 656 C CA . PRO A 1 89 ? -0.342 -19.485 -51.480 1.00 48.22 89 PRO A CA 1
ATOM 657 C C . PRO A 1 89 ? -1.024 -19.602 -52.850 1.00 48.22 89 PRO A C 1
ATOM 659 O O . PRO A 1 89 ? -0.490 -19.170 -53.871 1.00 48.22 89 PRO A O 1
ATOM 662 N N . VAL A 1 90 ? -2.235 -20.159 -52.866 1.00 45.59 90 VAL A N 1
ATOM 663 C CA . VAL A 1 90 ? -3.171 -20.020 -53.986 1.00 45.59 90 VAL A CA 1
ATOM 664 C C . VAL A 1 90 ? -4.008 -18.768 -53.739 1.00 45.59 90 VAL A C 1
ATOM 666 O O . VAL A 1 90 ? -4.778 -18.689 -52.786 1.00 45.59 90 VAL A O 1
ATOM 669 N N . ASN A 1 91 ? -3.831 -17.775 -54.608 1.00 46.81 91 ASN A N 1
ATOM 670 C CA . ASN A 1 91 ? -4.641 -16.564 -54.666 1.00 46.81 91 ASN A CA 1
ATOM 671 C C . ASN A 1 91 ? -6.059 -16.930 -55.135 1.00 46.81 91 ASN A C 1
ATOM 673 O O . ASN A 1 91 ? -6.255 -17.232 -56.312 1.00 46.81 91 ASN A O 1
ATOM 677 N N . GLN A 1 92 ? -7.047 -16.889 -54.239 1.00 42.53 92 GLN A N 1
ATOM 678 C CA . GLN A 1 92 ? -8.461 -16.880 -54.619 1.00 42.53 92 GLN A CA 1
ATOM 679 C C . GLN A 1 92 ? -9.233 -15.835 -53.810 1.00 42.53 92 GLN A C 1
ATOM 681 O O . GLN A 1 92 ? -9.415 -15.947 -52.601 1.00 42.53 92 GLN A O 1
ATOM 686 N N . ASN A 1 93 ? -9.697 -14.818 -54.537 1.00 48.06 93 ASN A N 1
ATOM 687 C CA . ASN A 1 93 ? -10.784 -13.923 -54.163 1.00 48.06 93 ASN A CA 1
ATOM 688 C C . ASN A 1 93 ? -12.025 -14.733 -53.766 1.00 48.06 93 ASN A C 1
ATOM 690 O O . ASN A 1 93 ? -12.626 -15.361 -54.638 1.00 48.06 93 ASN A O 1
ATOM 694 N N . ILE A 1 94 ? -12.456 -14.655 -52.502 1.00 41.31 94 ILE A N 1
ATOM 695 C CA . ILE A 1 94 ? -13.816 -15.024 -52.083 1.00 41.31 94 ILE A CA 1
ATOM 696 C C . ILE A 1 94 ? -14.352 -13.981 -51.086 1.00 41.31 94 ILE A C 1
ATOM 698 O O . ILE A 1 94 ? -13.637 -13.474 -50.226 1.00 41.31 94 ILE A O 1
ATOM 702 N N . ALA A 1 95 ? -15.626 -13.652 -51.295 1.00 44.31 95 ALA A N 1
ATOM 703 C CA . ALA A 1 95 ? -16.486 -12.663 -50.650 1.00 44.31 95 ALA A CA 1
ATOM 704 C C . ALA A 1 95 ? -16.709 -12.890 -49.125 1.00 44.31 95 ALA A C 1
ATOM 706 O O . ALA A 1 95 ? -16.271 -13.906 -48.583 1.00 44.31 95 ALA A O 1
ATOM 707 N N . PRO A 1 96 ? -17.389 -11.970 -48.402 1.00 49.28 96 PRO A N 1
ATOM 708 C CA . PRO A 1 96 ? -17.398 -11.954 -46.943 1.00 49.28 96 PRO A CA 1
ATOM 709 C C . PRO A 1 96 ? -18.330 -13.036 -46.386 1.00 49.28 96 PRO A C 1
ATOM 711 O O . PRO A 1 96 ? -19.547 -12.984 -46.560 1.00 49.28 96 PRO A O 1
ATOM 714 N N . ALA A 1 97 ? -17.755 -14.015 -45.689 1.00 42.69 97 ALA A N 1
ATOM 715 C CA . ALA A 1 97 ? -18.512 -15.011 -44.945 1.00 42.69 97 ALA A CA 1
ATOM 716 C C . ALA A 1 97 ? -18.934 -14.446 -43.580 1.00 42.69 97 ALA A C 1
ATOM 718 O O . ALA A 1 97 ? -18.116 -14.071 -42.742 1.00 42.69 97 ALA A O 1
ATOM 719 N N . ASN A 1 98 ? -20.249 -14.388 -43.397 1.00 41.06 98 ASN A N 1
ATOM 720 C CA . ASN A 1 98 ? -20.944 -14.056 -42.164 1.00 41.06 98 ASN A CA 1
ATOM 721 C C . ASN A 1 98 ? -20.655 -15.080 -41.049 1.00 41.06 98 ASN A C 1
ATOM 723 O O . ASN A 1 98 ? -20.671 -16.282 -41.286 1.00 41.06 98 ASN A O 1
ATOM 727 N N . GLN A 1 99 ? -20.512 -14.546 -39.833 1.00 48.75 99 GLN A N 1
ATOM 728 C CA . GLN A 1 99 ? -21.072 -15.046 -38.570 1.00 48.75 99 GLN A CA 1
ATOM 729 C C . GLN A 1 99 ? -20.847 -16.520 -38.204 1.00 48.75 99 GLN A C 1
ATOM 731 O O . GLN A 1 99 ? -21.584 -17.399 -38.629 1.00 48.75 99 GLN A O 1
ATOM 736 N N . ASN A 1 100 ? -19.905 -16.743 -37.281 1.00 43.69 100 ASN A N 1
ATOM 737 C CA . ASN A 1 100 ? -20.113 -17.548 -36.068 1.00 43.69 100 ASN A CA 1
ATOM 738 C C . ASN A 1 100 ? -18.920 -17.350 -35.118 1.00 43.69 100 ASN A C 1
ATOM 740 O O . ASN A 1 100 ? -18.108 -18.243 -34.892 1.00 43.69 100 ASN A O 1
ATOM 744 N N . ALA A 1 101 ? -18.797 -16.138 -34.572 1.00 44.84 101 ALA A N 1
ATOM 745 C CA . ALA A 1 101 ? -17.958 -15.904 -33.405 1.00 44.84 101 ALA A CA 1
ATOM 746 C C . ALA A 1 101 ? -18.795 -16.230 -32.163 1.00 44.84 101 ALA A C 1
ATOM 748 O O . ALA A 1 101 ? -19.739 -15.516 -31.827 1.00 44.84 101 ALA A O 1
ATOM 749 N N . VAL A 1 102 ? -18.462 -17.340 -31.511 1.00 43.56 102 VAL A N 1
ATOM 750 C CA . VAL A 1 102 ? -18.980 -17.697 -30.188 1.00 43.56 102 VAL A CA 1
ATOM 751 C C . VAL A 1 102 ? -18.638 -16.542 -29.234 1.00 43.56 102 VAL A C 1
ATOM 753 O O . VAL A 1 102 ? -17.481 -16.112 -29.225 1.00 43.56 102 VAL A O 1
ATOM 756 N N . PRO A 1 103 ? -19.593 -15.989 -28.464 1.00 45.25 103 PRO A N 1
ATOM 757 C CA . PRO A 1 103 ? -19.318 -14.852 -27.601 1.00 45.25 103 PRO A CA 1
ATOM 758 C C . PRO A 1 103 ? -18.385 -15.303 -26.478 1.00 45.25 103 PRO A C 1
ATOM 760 O O . PRO A 1 103 ? -18.793 -15.945 -25.512 1.00 45.25 103 PRO A O 1
ATOM 763 N N . VAL A 1 104 ? -17.104 -14.963 -26.604 1.00 46.72 104 VAL A N 1
ATOM 764 C CA . VAL A 1 104 ? -16.171 -14.985 -25.482 1.00 46.72 104 VAL A CA 1
ATOM 765 C C . VAL A 1 104 ? -16.684 -13.957 -24.479 1.00 46.72 104 VAL A C 1
ATOM 767 O O . VAL A 1 104 ? -16.591 -12.759 -24.727 1.00 46.72 104 VAL A O 1
ATOM 770 N N . ASN A 1 105 ? -17.297 -14.455 -23.402 1.00 39.97 105 ASN A N 1
ATOM 771 C CA . ASN A 1 105 ? -17.599 -13.791 -22.132 1.00 39.97 105 ASN A CA 1
ATOM 772 C C . ASN A 1 105 ? -17.255 -12.290 -22.082 1.00 39.97 105 ASN A C 1
ATOM 774 O O . ASN A 1 105 ? -16.229 -11.880 -21.535 1.00 39.97 105 ASN A O 1
ATOM 778 N N . GLN A 1 106 ? -18.154 -11.456 -22.608 1.00 41.56 106 GLN A N 1
ATOM 779 C CA . GLN A 1 106 ? -18.160 -10.026 -22.331 1.00 41.56 106 GLN A CA 1
ATOM 780 C C . GLN A 1 106 ? -18.725 -9.808 -20.921 1.00 41.56 106 GLN A C 1
ATOM 782 O O . GLN A 1 106 ? -19.857 -9.374 -20.750 1.00 41.56 106 GLN A O 1
ATOM 787 N N . TYR A 1 107 ? -17.918 -10.072 -19.889 1.00 44.56 107 TYR A N 1
ATOM 788 C CA . TYR A 1 107 ? -18.162 -9.522 -18.546 1.00 44.56 107 TYR A CA 1
ATOM 789 C C . TYR A 1 107 ? -17.746 -8.047 -18.442 1.00 44.56 107 TYR A C 1
ATOM 791 O O . TYR A 1 107 ? -17.642 -7.503 -17.346 1.00 44.56 107 TYR A O 1
ATOM 799 N N . ALA A 1 108 ? -17.556 -7.356 -19.570 1.00 43.81 108 ALA A N 1
ATOM 800 C CA . ALA A 1 108 ? -17.571 -5.902 -19.604 1.00 43.81 108 ALA A CA 1
ATOM 801 C C . ALA A 1 108 ? -19.023 -5.414 -19.482 1.00 43.81 108 ALA A C 1
ATOM 803 O O . ALA A 1 108 ? -19.555 -4.744 -20.365 1.00 43.81 108 ALA A O 1
ATOM 804 N N . VAL A 1 109 ? -19.684 -5.754 -18.371 1.00 46.09 109 VAL A N 1
ATOM 805 C CA . VAL A 1 109 ? -20.797 -4.936 -17.907 1.00 46.09 109 VAL A CA 1
ATOM 806 C C . VAL A 1 109 ? -20.144 -3.611 -17.548 1.00 46.09 109 VAL A C 1
ATOM 808 O O . VAL A 1 109 ? -19.495 -3.491 -16.509 1.00 46.09 109 VAL A O 1
ATOM 811 N N . SER A 1 110 ? -20.263 -2.629 -18.440 1.00 49.78 110 SER A N 1
ATOM 812 C CA . SER A 1 110 ? -20.071 -1.221 -18.111 1.00 49.78 110 SER A CA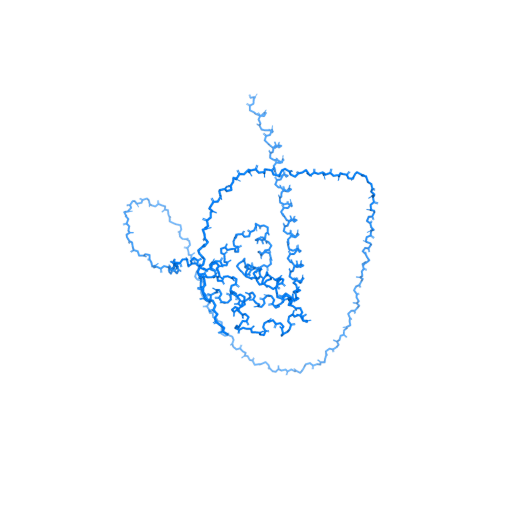 1
ATOM 813 C C . SER A 1 110 ? -21.130 -0.866 -17.072 1.00 49.78 110 SER A C 1
ATOM 815 O O . SER A 1 110 ? -22.176 -0.309 -17.396 1.00 49.78 110 SER A O 1
ATOM 817 N N . LEU A 1 111 ? -20.906 -1.286 -15.824 1.00 53.19 111 LEU A N 1
ATOM 818 C CA . LEU A 1 111 ? -21.720 -0.869 -14.700 1.00 53.19 111 LEU A CA 1
ATOM 819 C C . LEU A 1 111 ? -21.624 0.656 -14.668 1.00 53.19 111 LEU A C 1
ATOM 821 O O . LEU A 1 111 ? -20.510 1.186 -14.767 1.00 53.19 111 LEU A O 1
ATOM 825 N N . PRO A 1 112 ? -22.757 1.370 -14.578 1.00 56.38 112 PRO A N 1
ATOM 826 C CA . PRO A 1 112 ? -22.734 2.814 -14.441 1.00 56.38 112 PRO A CA 1
ATOM 827 C C . PRO A 1 112 ? -21.804 3.150 -13.279 1.00 56.38 112 PRO A C 1
ATOM 829 O O . PRO A 1 112 ? -22.002 2.685 -12.156 1.00 56.38 112 PRO A O 1
ATOM 832 N N . VAL A 1 113 ? -20.730 3.881 -13.586 1.00 64.56 113 VAL A N 1
ATOM 833 C CA . VAL A 1 113 ? -19.738 4.308 -12.603 1.00 64.56 113 VAL A CA 1
ATOM 834 C C . VAL A 1 113 ? -20.482 5.200 -11.624 1.00 64.56 113 VAL A C 1
ATOM 836 O O . VAL A 1 113 ? -20.738 6.362 -11.929 1.00 64.56 113 VAL A O 1
ATOM 839 N N . ASP A 1 114 ? -20.876 4.645 -10.477 1.00 71.50 114 ASP A N 1
ATOM 840 C CA . ASP A 1 114 ? -21.550 5.418 -9.444 1.00 71.50 114 ASP A CA 1
ATOM 841 C C . ASP A 1 114 ? -20.625 6.589 -9.075 1.00 71.50 114 ASP A C 1
ATOM 843 O O . ASP A 1 114 ? -19.490 6.367 -8.615 1.00 71.50 114 ASP A O 1
ATOM 847 N N . PRO A 1 115 ? -21.051 7.846 -9.296 1.00 73.50 115 PRO A N 1
ATOM 848 C CA . PRO A 1 115 ? -20.231 9.001 -8.984 1.00 73.50 115 PRO A CA 1
ATOM 849 C C . PRO A 1 115 ? -19.869 9.042 -7.498 1.00 73.50 115 PRO A C 1
ATOM 851 O O . PRO A 1 115 ? -18.856 9.643 -7.162 1.00 73.50 115 PRO A O 1
ATOM 854 N N . ASN A 1 116 ? -20.595 8.356 -6.608 1.00 80.56 116 ASN A N 1
ATOM 855 C CA . ASN A 1 116 ? -20.287 8.277 -5.179 1.00 80.56 116 ASN A CA 1
ATOM 856 C C . ASN A 1 116 ? -19.223 7.235 -4.816 1.00 80.56 116 ASN A C 1
ATOM 858 O O . ASN A 1 116 ? -18.777 7.203 -3.671 1.00 80.56 116 ASN A O 1
ATOM 862 N N . LEU A 1 117 ? -18.734 6.431 -5.763 1.00 77.75 117 LEU A N 1
ATOM 863 C CA . LEU A 1 117 ? -17.748 5.385 -5.476 1.00 77.75 117 LEU A CA 1
ATOM 864 C C . LEU A 1 117 ? -16.397 5.944 -4.968 1.00 77.75 117 LEU A C 1
ATOM 866 O O . LEU A 1 117 ? -15.646 5.231 -4.313 1.00 77.75 117 LEU A O 1
ATOM 870 N N . HIS A 1 118 ? -16.088 7.228 -5.194 1.00 78.31 118 HIS A N 1
ATOM 871 C CA . HIS A 1 118 ? -14.922 7.879 -4.570 1.00 78.31 118 HIS A CA 1
ATOM 872 C C . HIS A 1 118 ? -15.088 8.063 -3.050 1.00 78.31 118 HIS A C 1
ATOM 874 O O . HIS A 1 118 ? -14.099 8.040 -2.326 1.00 78.31 118 HIS A O 1
ATOM 880 N N . LYS A 1 119 ? -16.329 8.184 -2.555 1.00 85.56 119 LYS A N 1
ATOM 881 C CA . LYS A 1 119 ? -16.650 8.231 -1.117 1.00 85.56 119 LYS A CA 1
ATOM 882 C C . LYS A 1 119 ? -16.589 6.847 -0.471 1.00 85.56 119 LYS A C 1
ATOM 884 O O . LYS A 1 119 ? -16.378 6.741 0.731 1.00 85.56 119 LYS A O 1
ATOM 889 N N . LEU A 1 120 ? -16.752 5.790 -1.271 1.00 85.75 120 LEU A N 1
ATOM 890 C CA . LEU A 1 120 ? -16.711 4.407 -0.796 1.00 85.75 120 LEU A CA 1
ATOM 891 C C . LEU A 1 120 ? -15.288 3.921 -0.494 1.00 85.75 120 LEU A C 1
ATOM 893 O O . LEU A 1 120 ? -15.125 3.066 0.369 1.00 85.75 120 LEU A O 1
ATOM 897 N N . MET A 1 121 ? -14.257 4.468 -1.149 1.00 88.56 121 MET A N 1
ATOM 898 C CA . MET A 1 121 ? -12.867 4.067 -0.880 1.00 88.56 121 MET A CA 1
ATOM 899 C C . MET A 1 121 ? -12.423 4.398 0.559 1.00 88.56 121 MET A C 1
ATOM 901 O O . MET A 1 121 ? -11.955 3.484 1.236 1.00 88.56 121 MET A O 1
ATOM 905 N N . PRO A 1 122 ? -12.634 5.620 1.093 1.00 88.75 122 PRO A N 1
ATOM 906 C CA . PRO A 1 122 ? -12.374 5.904 2.509 1.00 88.75 122 PRO A CA 1
ATOM 907 C C . PRO A 1 122 ? -13.261 5.106 3.474 1.00 88.75 122 PRO A C 1
ATOM 909 O O . PRO A 1 122 ? -12.819 4.737 4.556 1.00 88.75 122 PRO A O 1
ATOM 912 N N . ALA A 1 123 ? -14.502 4.795 3.081 1.00 93.06 123 ALA A N 1
ATOM 913 C CA . ALA A 1 123 ? -15.432 4.019 3.907 1.00 93.06 123 ALA A CA 1
ATOM 914 C C . ALA A 1 123 ? -15.063 2.526 4.016 1.00 93.06 123 ALA A C 1
ATOM 916 O O . ALA A 1 123 ? -15.619 1.811 4.854 1.00 93.06 123 ALA A O 1
ATOM 917 N N . LEU A 1 124 ? -14.117 2.052 3.200 1.00 94.94 124 LEU A N 1
ATOM 918 C CA . LEU A 1 124 ? -13.729 0.648 3.155 1.00 94.94 124 LEU A CA 1
ATOM 919 C C . LEU A 1 124 ? -13.004 0.198 4.425 1.00 94.94 124 LEU A C 1
ATOM 921 O O . LEU A 1 124 ? -13.270 -0.900 4.909 1.00 94.94 124 LEU A O 1
ATOM 925 N N . VAL A 1 125 ? -12.137 1.044 4.992 1.00 96.38 125 VAL A N 1
ATOM 926 C CA . VAL A 1 125 ? -11.401 0.698 6.218 1.00 96.38 125 VAL A CA 1
ATOM 927 C C . VAL A 1 125 ? -12.365 0.519 7.402 1.00 96.38 125 VAL A C 1
ATOM 929 O O . VAL A 1 125 ? -12.353 -0.561 7.994 1.00 96.38 125 VAL A O 1
ATOM 932 N N . PRO A 1 126 ? -13.286 1.463 7.704 1.00 96.25 126 PRO A N 1
ATOM 933 C CA . PRO A 1 126 ? -14.307 1.248 8.732 1.00 96.25 126 PRO A CA 1
ATOM 934 C C . PRO A 1 126 ? -15.173 0.004 8.501 1.00 96.25 126 PRO A C 1
ATOM 936 O O . PRO A 1 126 ? -15.502 -0.695 9.457 1.00 96.25 126 PRO A O 1
ATOM 939 N N . CYS A 1 127 ? -15.539 -0.291 7.247 1.00 96.00 127 CYS A N 1
ATOM 940 C CA . CYS A 1 127 ? -16.340 -1.471 6.910 1.00 96.00 127 CYS A CA 1
ATOM 941 C C . CYS A 1 127 ? -15.600 -2.771 7.252 1.00 96.00 127 CYS A C 1
ATOM 943 O O . CYS A 1 127 ? -16.144 -3.639 7.932 1.00 96.00 127 CYS A O 1
ATOM 945 N N . VAL A 1 128 ? -14.336 -2.876 6.837 1.00 97.62 128 VAL A N 1
ATOM 946 C CA . VAL A 1 128 ? -13.492 -4.051 7.082 1.00 97.62 128 VAL A CA 1
ATOM 947 C C . VAL A 1 128 ? -13.228 -4.260 8.570 1.00 97.62 128 VAL A C 1
ATOM 949 O O . VAL A 1 128 ? -13.316 -5.395 9.038 1.00 97.62 128 VAL A O 1
ATOM 952 N N . LEU A 1 129 ? -12.948 -3.186 9.317 1.00 97.06 129 LEU A N 1
ATOM 953 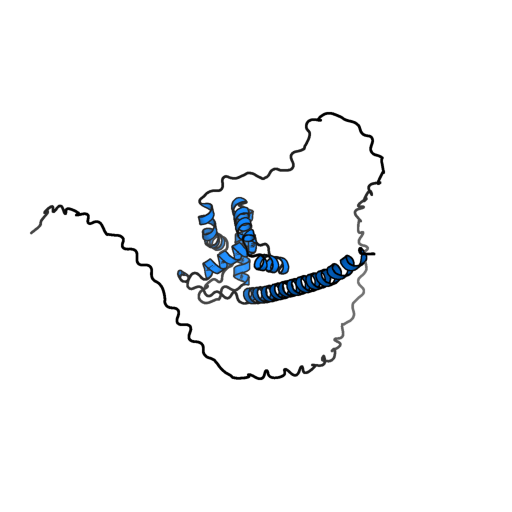C CA . LEU A 1 129 ? -12.727 -3.263 10.765 1.00 97.06 129 LEU A CA 1
ATOM 954 C C . LEU A 1 129 ? -13.996 -3.664 11.522 1.00 97.06 129 LEU A C 1
ATOM 956 O O . LEU A 1 129 ? -13.920 -4.396 12.504 1.00 97.06 129 LEU A O 1
ATOM 960 N N . LYS A 1 130 ? -15.170 -3.229 11.048 1.00 96.81 130 LYS A N 1
ATOM 961 C CA . LYS A 1 130 ? -16.457 -3.652 11.610 1.00 96.81 130 LYS A CA 1
ATOM 962 C C . LYS A 1 130 ? -16.718 -5.143 11.383 1.00 96.81 130 LYS A C 1
ATOM 964 O O . LYS A 1 130 ? -17.235 -5.805 12.277 1.00 96.81 130 LYS A O 1
ATOM 969 N N . GLU A 1 131 ? -16.392 -5.661 10.200 1.00 97.00 131 GLU A N 1
ATOM 970 C CA . GLU A 1 131 ? -16.555 -7.084 9.875 1.00 97.00 131 GLU A CA 1
ATOM 971 C C . GLU A 1 131 ? -15.509 -7.972 10.563 1.00 97.00 131 GLU A C 1
ATOM 973 O O . GLU A 1 131 ? -15.793 -9.127 10.871 1.00 97.00 131 GLU A O 1
ATOM 978 N N . ASN A 1 132 ? -14.310 -7.441 10.821 1.00 97.56 132 ASN A N 1
ATOM 979 C CA . ASN A 1 132 ? -13.174 -8.201 11.333 1.00 97.56 132 ASN A CA 1
ATOM 980 C C . ASN A 1 132 ? -12.469 -7.443 12.477 1.00 97.56 132 ASN A C 1
ATOM 982 O O . ASN A 1 132 ? -11.345 -6.962 12.302 1.00 97.56 132 ASN A O 1
ATOM 986 N N . PRO A 1 133 ? -13.095 -7.346 13.664 1.00 97.19 133 PRO A N 1
ATOM 987 C CA . PRO A 1 133 ? -12.574 -6.534 14.766 1.00 97.19 133 PRO A CA 1
ATOM 988 C C . PRO A 1 133 ? -11.224 -7.029 15.302 1.00 97.19 133 PRO A C 1
ATOM 990 O O . PRO A 1 133 ? -10.448 -6.241 15.823 1.00 97.19 133 PRO A O 1
ATOM 993 N N . ASN A 1 134 ? -10.915 -8.317 15.124 1.00 97.50 134 ASN A N 1
ATOM 994 C CA . ASN A 1 134 ? -9.689 -8.939 15.630 1.00 97.50 134 ASN A CA 1
ATOM 995 C C . ASN A 1 134 ? -8.460 -8.718 14.725 1.00 97.50 134 ASN A C 1
ATOM 997 O O . ASN A 1 134 ? -7.390 -9.233 15.037 1.00 97.50 134 ASN A O 1
ATOM 1001 N N . ILE A 1 135 ? -8.598 -8.028 13.582 1.00 97.75 135 ILE A N 1
ATOM 1002 C CA . ILE A 1 135 ? -7.458 -7.756 12.684 1.00 97.75 135 ILE A CA 1
ATOM 1003 C C . ILE A 1 135 ? -6.527 -6.684 13.267 1.00 97.75 135 ILE A C 1
ATOM 1005 O O . ILE A 1 135 ? -5.339 -6.666 12.951 1.00 97.75 135 ILE A O 1
ATOM 1009 N N . ILE A 1 136 ? -7.057 -5.788 14.099 1.00 97.69 136 ILE A N 1
ATOM 1010 C CA . ILE A 1 136 ? -6.277 -4.765 14.798 1.00 97.69 136 ILE A CA 1
ATOM 1011 C C . ILE A 1 136 ? -6.138 -5.133 16.281 1.00 97.69 136 ILE A C 1
ATOM 1013 O O . ILE A 1 136 ? -7.001 -5.840 16.810 1.00 97.69 136 ILE A O 1
ATOM 1017 N N . PRO A 1 137 ? -5.087 -4.651 16.968 1.00 97.94 137 PRO A N 1
ATOM 1018 C CA . PRO A 1 137 ? -4.971 -4.791 18.415 1.00 97.94 137 PRO A CA 1
ATOM 1019 C C . PRO A 1 137 ? -6.213 -4.264 19.140 1.00 97.94 137 PRO A C 1
ATOM 1021 O O . PRO A 1 137 ? -6.825 -3.284 18.708 1.00 97.94 137 PRO A O 1
ATOM 1024 N N . ALA A 1 138 ? -6.567 -4.887 20.267 1.00 97.00 138 ALA A N 1
ATOM 1025 C CA . ALA A 1 138 ? -7.743 -4.496 21.050 1.00 97.00 138 ALA A CA 1
ATOM 1026 C C . ALA A 1 138 ? -7.651 -3.048 21.566 1.00 97.00 138 ALA A C 1
ATOM 1028 O O . ALA A 1 138 ? -8.670 -2.373 21.703 1.00 97.00 138 ALA A O 1
ATOM 1029 N N . ASP A 1 139 ? -6.429 -2.572 21.825 1.00 96.50 139 ASP A N 1
ATOM 1030 C CA . ASP A 1 139 ? -6.143 -1.191 22.199 1.00 96.50 139 ASP A CA 1
ATOM 1031 C C . ASP A 1 139 ? -4.999 -0.616 21.335 1.00 96.50 139 ASP A C 1
ATOM 1033 O O . ASP A 1 139 ? -3.830 -0.669 21.735 1.00 96.50 139 ASP A O 1
ATOM 1037 N N . PRO A 1 140 ? -5.319 -0.022 20.167 1.00 96.62 140 PRO A N 1
ATOM 1038 C CA . PRO A 1 140 ? -4.334 0.567 19.253 1.00 96.62 140 PRO A CA 1
ATOM 1039 C C . PRO A 1 140 ? -3.574 1.781 19.815 1.00 96.62 140 PRO A C 1
ATOM 1041 O O . PRO A 1 140 ? -2.706 2.340 19.140 1.00 96.62 140 PRO A O 1
ATOM 1044 N N . THR A 1 141 ? -3.936 2.248 21.017 1.00 96.75 141 THR A N 1
ATOM 1045 C CA . THR A 1 141 ? -3.226 3.333 21.714 1.00 96.75 141 THR A CA 1
ATOM 1046 C C . THR A 1 141 ? -2.103 2.811 22.607 1.00 96.75 141 THR A C 1
ATOM 1048 O O . THR A 1 141 ? -1.170 3.552 22.914 1.00 96.75 141 THR A O 1
ATOM 1051 N N . LYS A 1 142 ? -2.171 1.535 23.007 1.00 97.00 142 LYS A N 1
ATOM 1052 C CA . LYS A 1 142 ? -1.154 0.868 23.833 1.00 97.00 142 LYS A CA 1
ATOM 1053 C C . LYS A 1 142 ? -0.297 -0.101 23.032 1.00 97.00 142 LYS A C 1
ATOM 1055 O O . LYS A 1 142 ? 0.884 -0.252 23.330 1.00 97.00 142 LYS A O 1
ATOM 1060 N N . GLU A 1 143 ? -0.889 -0.739 22.030 1.00 97.38 143 GLU A N 1
ATOM 1061 C CA . GLU A 1 143 ? -0.225 -1.710 21.170 1.00 97.38 143 GLU A CA 1
ATOM 1062 C C . GLU A 1 143 ? -0.126 -1.161 19.742 1.00 97.38 143 GLU A C 1
ATOM 1064 O O . GLU A 1 143 ? -1.143 -0.752 19.173 1.00 97.38 143 GLU A O 1
ATOM 1069 N N . PRO A 1 144 ? 1.078 -1.131 19.145 1.00 97.88 144 PRO A N 1
ATOM 1070 C CA . PRO A 1 144 ? 1.251 -0.568 17.818 1.00 97.88 144 PRO A CA 1
ATOM 1071 C C . PRO A 1 144 ? 0.561 -1.420 16.748 1.00 97.88 144 PRO A C 1
ATOM 1073 O O . PRO A 1 144 ? 0.708 -2.645 16.691 1.00 97.88 144 PRO A O 1
ATOM 1076 N N . ILE A 1 145 ? -0.125 -0.755 15.820 1.00 98.31 145 ILE A N 1
ATOM 1077 C CA . ILE A 1 145 ? -0.594 -1.352 14.571 1.00 98.31 145 ILE A CA 1
ATOM 1078 C C . ILE A 1 145 ? 0.630 -1.586 13.678 1.00 98.31 145 ILE A C 1
ATOM 1080 O O . ILE A 1 145 ? 1.088 -0.686 12.973 1.00 98.31 145 ILE A O 1
ATOM 1084 N N . THR A 1 146 ? 1.175 -2.798 13.750 1.00 98.44 146 THR A N 1
ATOM 1085 C CA . THR A 1 146 ? 2.316 -3.241 12.935 1.00 98.44 146 THR A CA 1
ATOM 1086 C C . THR A 1 146 ? 1.986 -3.393 11.439 1.00 98.44 146 THR A C 1
ATOM 1088 O O . THR A 1 146 ? 0.818 -3.511 11.048 1.00 98.44 146 THR A O 1
ATOM 1091 N N . SER A 1 147 ? 3.020 -3.498 10.597 1.00 98.19 147 SER A N 1
ATOM 1092 C CA . SER A 1 147 ? 2.893 -3.831 9.167 1.00 98.19 147 SER A CA 1
ATOM 1093 C C . SER A 1 147 ? 2.057 -5.085 8.883 1.00 98.19 147 SER A C 1
ATOM 1095 O O . SER A 1 147 ? 1.333 -5.119 7.889 1.00 98.19 147 SER A O 1
ATOM 1097 N N . ASP A 1 148 ? 2.114 -6.104 9.747 1.00 98.31 148 ASP A N 1
ATOM 1098 C CA . ASP A 1 148 ? 1.359 -7.347 9.549 1.00 98.31 148 ASP A CA 1
ATOM 1099 C C . ASP A 1 148 ? -0.155 -7.112 9.725 1.00 98.31 148 ASP A C 1
ATOM 1101 O O . ASP A 1 148 ? -0.951 -7.604 8.921 1.00 98.31 148 ASP A O 1
ATOM 1105 N N . HIS A 1 149 ? -0.562 -6.271 10.687 1.00 98.44 149 HIS A N 1
ATOM 1106 C CA . HIS A 1 149 ? -1.959 -5.841 10.826 1.00 98.44 149 HIS A CA 1
ATOM 1107 C C . HIS A 1 149 ? -2.415 -5.038 9.601 1.00 98.44 149 HIS A C 1
ATOM 1109 O O . HIS A 1 149 ? -3.486 -5.290 9.051 1.00 98.44 149 HIS A O 1
ATOM 1115 N N . ILE A 1 150 ? -1.586 -4.104 9.119 1.00 98.44 150 ILE A N 1
ATOM 1116 C CA . ILE A 1 150 ? -1.883 -3.302 7.920 1.00 98.44 150 ILE A CA 1
ATOM 1117 C C . ILE A 1 150 ? -2.066 -4.207 6.694 1.00 98.44 150 ILE A C 1
ATOM 1119 O O . ILE A 1 150 ? -3.015 -4.025 5.928 1.00 98.44 150 ILE A O 1
ATOM 1123 N N . ASN A 1 151 ? -1.199 -5.207 6.521 1.00 98.06 151 ASN A N 1
ATOM 1124 C CA . ASN A 1 151 ? -1.286 -6.173 5.427 1.00 98.06 151 ASN A CA 1
ATOM 1125 C C . ASN A 1 151 ? -2.567 -7.023 5.526 1.00 98.06 151 ASN A C 1
ATOM 1127 O O . ASN A 1 151 ? -3.226 -7.251 4.507 1.00 98.06 151 ASN A O 1
ATOM 1131 N N . ALA A 1 152 ? -2.969 -7.434 6.734 1.00 98.38 152 ALA A N 1
ATOM 1132 C CA . ALA A 1 152 ? -4.221 -8.154 6.965 1.00 98.38 152 ALA A CA 1
ATOM 1133 C C . ALA A 1 152 ? -5.460 -7.293 6.647 1.00 98.38 152 ALA A C 1
ATOM 1135 O O . ALA A 1 152 ? -6.381 -7.763 5.973 1.00 98.38 152 ALA A O 1
ATOM 1136 N N . VAL A 1 153 ? -5.458 -6.012 7.034 1.00 98.31 153 VAL A N 1
ATOM 1137 C CA . VAL A 1 153 ? -6.520 -5.056 6.671 1.00 98.31 153 VAL A CA 1
ATOM 1138 C C . VAL A 1 153 ? -6.571 -4.863 5.159 1.00 98.31 153 VAL A C 1
ATOM 1140 O O . VAL A 1 153 ? -7.640 -4.990 4.567 1.00 98.31 153 VAL A O 1
ATOM 1143 N N . ALA A 1 154 ? -5.429 -4.627 4.507 1.00 98.06 154 ALA A N 1
ATOM 1144 C CA . ALA A 1 154 ? -5.352 -4.465 3.056 1.00 98.06 154 ALA A CA 1
ATOM 1145 C C . ALA A 1 154 ? -5.859 -5.708 2.309 1.00 98.06 154 ALA A C 1
ATOM 1147 O O . ALA A 1 154 ? -6.571 -5.587 1.311 1.00 98.06 154 ALA A O 1
ATOM 1148 N N . HIS A 1 155 ? -5.539 -6.907 2.807 1.00 98.19 155 HIS A N 1
ATOM 1149 C CA . HIS A 1 155 ? -6.069 -8.157 2.272 1.00 98.19 155 HIS A CA 1
ATOM 1150 C C . HIS A 1 155 ? -7.596 -8.226 2.402 1.00 98.19 155 HIS A C 1
ATOM 1152 O O . HIS A 1 155 ? -8.276 -8.496 1.414 1.00 98.19 155 HIS A O 1
ATOM 1158 N N . ALA A 1 156 ? -8.154 -7.922 3.575 1.00 98.25 156 ALA A N 1
ATOM 1159 C CA . ALA A 1 156 ? -9.602 -7.917 3.778 1.00 98.25 156 ALA A CA 1
ATOM 1160 C C . ALA A 1 156 ? -10.312 -6.849 2.918 1.00 98.25 156 ALA A C 1
ATOM 1162 O O . ALA A 1 156 ? -11.322 -7.145 2.280 1.00 98.25 156 ALA A O 1
ATOM 1163 N N . MET A 1 157 ? -9.738 -5.646 2.789 1.00 97.94 157 MET A N 1
ATOM 1164 C CA . MET A 1 157 ? -10.205 -4.613 1.850 1.00 97.94 157 MET A CA 1
ATOM 1165 C C . MET A 1 157 ? -10.210 -5.124 0.409 1.00 97.94 157 MET A C 1
ATOM 1167 O O . MET A 1 157 ? -11.149 -4.862 -0.343 1.00 97.94 157 MET A O 1
ATOM 1171 N N . TRP A 1 158 ? -9.172 -5.866 0.018 1.00 97.44 158 TRP A N 1
ATOM 1172 C CA . TRP A 1 158 ? -9.066 -6.444 -1.315 1.00 97.44 158 TRP A CA 1
ATOM 1173 C C . TRP A 1 158 ? -10.114 -7.536 -1.554 1.00 97.44 158 TRP A C 1
ATOM 1175 O O . TRP A 1 158 ? -10.715 -7.548 -2.624 1.00 97.44 158 TRP A O 1
ATOM 1185 N N . GLN A 1 159 ? -10.423 -8.373 -0.557 1.00 97.25 159 GLN A N 1
ATOM 1186 C CA . GLN A 1 159 ? -11.517 -9.353 -0.639 1.00 97.25 159 GLN A CA 1
ATOM 1187 C C . GLN A 1 159 ? -12.884 -8.681 -0.822 1.00 97.25 159 GLN A C 1
ATOM 1189 O O . GLN A 1 159 ? -13.677 -9.106 -1.666 1.00 97.25 159 GLN A O 1
ATOM 1194 N N . VAL A 1 160 ? -13.154 -7.598 -0.083 1.00 95.88 160 VAL A N 1
ATOM 1195 C CA . VAL A 1 160 ? -14.377 -6.798 -0.265 1.00 95.88 160 VAL A CA 1
ATOM 1196 C C . VAL A 1 160 ? -14.405 -6.199 -1.672 1.00 95.88 160 VAL A C 1
ATOM 1198 O O . VAL A 1 160 ? -15.384 -6.367 -2.397 1.00 95.88 160 VAL A O 1
ATOM 1201 N N . ALA A 1 161 ? -13.309 -5.576 -2.114 1.00 95.44 161 ALA A N 1
ATOM 1202 C CA . ALA A 1 161 ? -13.214 -5.020 -3.461 1.00 95.44 161 ALA A CA 1
ATOM 1203 C C . ALA A 1 161 ? -13.415 -6.088 -4.549 1.00 95.44 161 ALA A C 1
ATOM 1205 O O . ALA A 1 161 ? -14.058 -5.810 -5.555 1.00 95.44 161 ALA A O 1
ATOM 1206 N N . PHE A 1 162 ? -12.921 -7.310 -4.347 1.00 95.25 162 PHE A N 1
ATOM 1207 C CA . PHE A 1 162 ? -13.076 -8.414 -5.294 1.00 95.25 162 PHE A CA 1
ATOM 1208 C C . PHE A 1 162 ? -14.539 -8.848 -5.449 1.00 95.25 162 PHE A C 1
ATOM 1210 O O . PHE A 1 162 ? -15.001 -9.078 -6.565 1.00 95.25 162 PHE A O 1
ATOM 1217 N N . ARG A 1 163 ? -15.299 -8.887 -4.346 1.00 94.81 163 ARG A N 1
ATOM 1218 C CA . ARG A 1 163 ? -16.753 -9.145 -4.370 1.00 94.81 163 ARG A CA 1
ATOM 1219 C C . ARG A 1 163 ? -17.533 -8.019 -5.054 1.00 94.81 163 ARG A C 1
ATOM 1221 O O . ARG A 1 163 ? -18.597 -8.260 -5.618 1.00 94.81 163 ARG A O 1
ATOM 1228 N N . HIS A 1 164 ? -16.993 -6.802 -5.039 1.00 92.56 164 HIS A N 1
ATOM 1229 C CA . HIS A 1 164 ? -17.574 -5.619 -5.664 1.00 92.56 164 HIS A CA 1
ATOM 1230 C C . HIS A 1 164 ? -16.735 -5.169 -6.865 1.00 92.56 164 HIS A C 1
ATOM 1232 O O . HIS A 1 164 ? -15.989 -4.200 -6.766 1.00 92.56 164 HIS A O 1
ATOM 1238 N N . GLY A 1 165 ? -16.881 -5.821 -8.024 1.00 92.19 165 GLY A N 1
ATOM 1239 C CA . GLY A 1 165 ? -16.022 -5.601 -9.202 1.00 92.19 165 GLY A CA 1
ATOM 1240 C C . GLY A 1 165 ? -15.727 -4.132 -9.564 1.00 92.19 165 GLY A C 1
ATOM 1241 O O . GLY A 1 165 ? -14.593 -3.809 -9.908 1.00 92.19 165 GLY A O 1
ATOM 1242 N N . ALA A 1 166 ? -16.688 -3.214 -9.396 1.00 91.81 166 ALA A N 1
ATOM 1243 C CA . ALA A 1 166 ? -16.477 -1.774 -9.597 1.00 91.81 166 ALA A CA 1
ATOM 1244 C C . ALA A 1 166 ? -15.429 -1.159 -8.640 1.00 91.81 166 ALA A C 1
ATOM 1246 O O . ALA A 1 166 ? -14.639 -0.300 -9.037 1.00 91.81 166 ALA A O 1
ATOM 1247 N N . MET A 1 167 ? -15.381 -1.608 -7.382 1.00 92.62 167 MET A N 1
ATOM 1248 C CA . MET A 1 167 ? -14.362 -1.206 -6.409 1.00 92.62 167 MET A CA 1
ATOM 1249 C C . MET A 1 167 ? -12.988 -1.747 -6.786 1.00 92.62 167 MET A C 1
ATOM 1251 O O . MET A 1 167 ? -12.025 -0.983 -6.771 1.00 92.62 167 MET A O 1
ATOM 1255 N N . LEU A 1 168 ? -12.887 -3.026 -7.168 1.00 95.50 168 LEU A N 1
ATOM 1256 C CA . LEU A 1 168 ? -11.618 -3.593 -7.634 1.00 95.50 168 LEU A CA 1
ATOM 1257 C C . LEU A 1 168 ? -11.119 -2.884 -8.895 1.00 95.50 168 LEU A C 1
ATOM 1259 O O . LEU A 1 168 ? -9.933 -2.561 -8.986 1.00 95.50 168 LEU A O 1
ATOM 1263 N N . GLN A 1 169 ? -12.011 -2.591 -9.843 1.00 94.75 169 GLN A N 1
ATOM 1264 C CA . GLN A 1 169 ? -11.679 -1.832 -11.045 1.00 94.75 169 GLN A CA 1
ATOM 1265 C C . GLN A 1 169 ? -11.116 -0.456 -10.680 1.00 94.75 169 GLN A C 1
ATOM 1267 O O . GLN A 1 169 ? -10.084 -0.060 -11.216 1.00 94.75 169 GLN A O 1
ATOM 1272 N N . ARG A 1 170 ? -11.732 0.254 -9.729 1.00 93.81 170 ARG A N 1
ATOM 1273 C CA . ARG A 1 170 ? -11.250 1.567 -9.282 1.00 93.81 170 ARG A CA 1
ATOM 1274 C C . ARG A 1 170 ? -9.930 1.486 -8.509 1.00 93.81 170 ARG A C 1
ATOM 1276 O O . ARG A 1 170 ? -9.036 2.286 -8.770 1.00 93.81 170 ARG A O 1
ATOM 1283 N N . ALA A 1 171 ? -9.765 0.509 -7.620 1.00 95.81 171 ALA A N 1
ATOM 1284 C CA . ALA A 1 171 ? -8.487 0.262 -6.951 1.00 95.81 171 ALA A CA 1
ATOM 1285 C C . ALA A 1 171 ? -7.374 -0.043 -7.969 1.00 95.81 171 ALA A C 1
ATOM 1287 O O . ALA A 1 171 ? -6.252 0.436 -7.826 1.00 95.81 171 ALA A O 1
ATOM 1288 N N . SER A 1 172 ? -7.700 -0.782 -9.033 1.00 96.62 172 SER A N 1
ATOM 1289 C CA . SER A 1 172 ? -6.782 -1.064 -10.142 1.00 96.62 172 SER A CA 1
ATOM 1290 C C . SER A 1 172 ? -6.458 0.192 -10.945 1.00 96.62 172 SER A C 1
ATOM 1292 O O . SER A 1 172 ? -5.286 0.454 -11.189 1.00 96.62 172 SER A O 1
ATOM 1294 N N . GLN A 1 173 ? -7.459 1.014 -11.279 1.00 95.94 173 GLN A N 1
ATOM 1295 C CA . GLN A 1 173 ? -7.257 2.303 -11.950 1.00 95.94 173 GLN A CA 1
ATOM 1296 C C . GLN A 1 173 ? -6.294 3.195 -11.160 1.00 95.94 173 GLN A C 1
ATOM 1298 O O . GLN A 1 173 ? -5.312 3.668 -11.724 1.00 95.94 173 GLN A O 1
ATOM 1303 N N . TYR A 1 174 ? -6.517 3.369 -9.853 1.00 95.31 174 TYR A N 1
ATOM 1304 C CA . TYR A 1 174 ? -5.614 4.162 -9.014 1.00 95.31 174 TYR A CA 1
ATOM 1305 C C . TYR A 1 174 ? -4.230 3.523 -8.860 1.00 95.31 174 TYR A C 1
ATOM 1307 O O . TYR A 1 174 ? -3.229 4.237 -8.871 1.00 95.31 174 TYR A O 1
ATOM 1315 N N . GLY A 1 175 ? -4.149 2.192 -8.774 1.00 96.56 175 GLY A N 1
ATOM 1316 C CA . GLY A 1 175 ? -2.875 1.472 -8.759 1.00 96.56 175 GLY A CA 1
ATOM 1317 C C . GLY A 1 175 ? -2.057 1.680 -10.040 1.00 96.56 175 GLY A C 1
ATOM 1318 O O . GLY A 1 175 ? -0.842 1.847 -9.975 1.00 96.56 175 GLY A O 1
ATOM 1319 N N . CYS A 1 176 ? -2.708 1.741 -11.204 1.00 96.19 176 CYS A N 1
ATOM 1320 C CA . CYS A 1 176 ? -2.049 2.010 -12.486 1.00 96.19 176 CYS A CA 1
ATOM 1321 C C . CYS A 1 176 ? -1.543 3.454 -12.627 1.00 96.19 176 CYS A C 1
ATOM 1323 O O . CYS A 1 176 ? -0.685 3.709 -13.466 1.00 96.19 176 CYS A O 1
ATOM 1325 N N . MET A 1 177 ? -2.039 4.392 -11.815 1.00 97.31 177 MET A N 1
ATOM 1326 C CA . MET A 1 177 ? -1.585 5.790 -11.815 1.00 97.31 177 MET A CA 1
ATOM 1327 C C . MET A 1 177 ? -0.294 6.012 -11.011 1.00 97.31 177 MET A C 1
ATOM 1329 O O . MET A 1 177 ? 0.175 7.145 -10.893 1.00 97.31 177 MET A O 1
ATOM 1333 N N . PHE A 1 178 ? 0.288 4.963 -10.427 1.00 97.69 178 PHE A N 1
ATOM 1334 C CA . PHE A 1 178 ? 1.580 5.067 -9.759 1.00 97.69 178 PHE A CA 1
ATOM 1335 C C . PHE A 1 178 ? 2.706 5.434 -10.733 1.00 97.69 178 PHE A C 1
ATOM 1337 O O . PHE A 1 178 ? 2.669 5.108 -11.916 1.00 97.69 178 PHE A O 1
ATOM 1344 N N . SER A 1 179 ? 3.737 6.111 -10.216 1.00 97.56 179 SER A N 1
ATOM 1345 C CA . SER A 1 179 ? 4.908 6.466 -11.019 1.00 97.56 179 SER A CA 1
ATOM 1346 C C . SER A 1 179 ? 5.602 5.211 -11.572 1.00 97.56 179 SER A C 1
ATOM 1348 O O . SER A 1 179 ? 5.566 4.160 -10.922 1.00 97.56 179 SER A O 1
ATOM 1350 N N . PRO A 1 180 ? 6.299 5.297 -12.721 1.00 97.38 180 PRO A N 1
ATOM 1351 C CA . PRO A 1 180 ? 7.022 4.156 -13.287 1.00 97.38 180 PRO A CA 1
ATOM 1352 C C . PRO A 1 180 ? 8.000 3.503 -12.301 1.00 97.38 180 PRO A C 1
ATOM 1354 O O . PRO A 1 180 ? 8.084 2.280 -12.236 1.00 97.38 180 PRO A O 1
ATOM 1357 N N . LEU A 1 181 ? 8.681 4.309 -11.474 1.00 97.31 181 LEU A N 1
ATOM 1358 C CA . LEU A 1 181 ? 9.569 3.818 -10.417 1.00 97.31 181 LEU A CA 1
ATOM 1359 C C . LEU A 1 181 ? 8.808 2.993 -9.367 1.00 97.31 181 LEU A C 1
ATOM 1361 O O . LEU A 1 181 ? 9.254 1.913 -8.986 1.00 97.31 181 LEU A O 1
ATOM 1365 N N . LYS A 1 182 ? 7.640 3.477 -8.929 1.00 97.88 182 LYS A N 1
ATOM 1366 C CA . LYS A 1 182 ? 6.785 2.773 -7.967 1.00 97.88 182 LYS A CA 1
ATOM 1367 C C . LYS A 1 182 ? 6.245 1.468 -8.559 1.00 97.88 182 LYS A C 1
ATOM 1369 O O . LYS A 1 182 ? 6.264 0.449 -7.879 1.00 97.88 182 LYS A O 1
ATOM 1374 N N . LEU A 1 183 ? 5.826 1.465 -9.825 1.00 98.00 183 LEU A N 1
ATOM 1375 C CA . LEU A 1 183 ? 5.382 0.249 -10.519 1.00 98.00 183 LEU A CA 1
ATOM 1376 C C . LEU A 1 183 ? 6.512 -0.780 -10.677 1.00 98.00 183 LEU A C 1
ATOM 1378 O O . LEU A 1 183 ? 6.283 -1.965 -10.450 1.00 98.00 183 LEU A O 1
ATOM 1382 N N . ALA A 1 184 ? 7.733 -0.343 -11.002 1.00 97.88 184 ALA A N 1
ATOM 1383 C CA . ALA A 1 184 ? 8.899 -1.226 -11.086 1.00 97.88 184 ALA A CA 1
ATOM 1384 C C . ALA A 1 184 ? 9.236 -1.869 -9.729 1.00 97.88 184 ALA A C 1
ATOM 1386 O O . ALA A 1 184 ? 9.497 -3.071 -9.661 1.00 97.88 184 ALA A O 1
ATOM 1387 N N . ALA A 1 185 ? 9.170 -1.089 -8.647 1.00 98.19 185 ALA A N 1
ATOM 1388 C CA . ALA A 1 185 ? 9.372 -1.596 -7.294 1.00 98.19 185 ALA A CA 1
ATOM 1389 C C . ALA A 1 185 ? 8.291 -2.612 -6.891 1.00 98.19 185 ALA A C 1
ATOM 1391 O O . ALA A 1 185 ? 8.614 -3.685 -6.386 1.00 98.19 185 ALA A O 1
ATOM 1392 N N . LEU A 1 186 ? 7.017 -2.331 -7.185 1.00 97.94 186 LEU A N 1
ATOM 1393 C CA . LEU A 1 186 ? 5.919 -3.270 -6.926 1.00 97.94 186 LEU A CA 1
ATOM 1394 C C . LEU A 1 186 ? 6.064 -4.571 -7.718 1.00 97.94 186 LEU A C 1
ATOM 1396 O O . LEU A 1 186 ? 5.869 -5.646 -7.157 1.00 97.94 186 LEU A O 1
ATOM 1400 N N . ALA A 1 187 ? 6.467 -4.488 -8.988 1.00 98.00 187 ALA A N 1
ATOM 1401 C CA . ALA A 1 187 ? 6.741 -5.667 -9.803 1.00 98.00 187 ALA A CA 1
ATOM 1402 C C . ALA A 1 187 ? 7.880 -6.512 -9.211 1.00 98.00 187 ALA A C 1
ATOM 1404 O O . ALA A 1 187 ? 7.775 -7.735 -9.157 1.00 98.00 187 ALA A O 1
ATOM 1405 N N . ARG A 1 188 ? 8.942 -5.870 -8.707 1.00 97.19 188 ARG A N 1
ATOM 1406 C CA . ARG A 1 188 ? 10.055 -6.553 -8.030 1.00 97.19 188 ARG A CA 1
ATOM 1407 C C . ARG A 1 188 ? 9.624 -7.245 -6.735 1.00 97.19 188 ARG A C 1
ATOM 1409 O O . ARG A 1 188 ? 10.098 -8.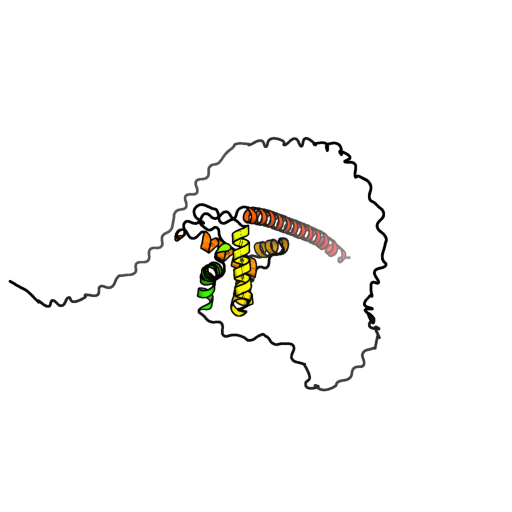342 -6.463 1.00 97.19 188 ARG A O 1
ATOM 1416 N N . LEU A 1 189 ? 8.742 -6.615 -5.964 1.00 97.44 189 LEU A N 1
ATOM 1417 C CA . LEU A 1 189 ? 8.179 -7.176 -4.731 1.00 97.44 189 LEU A CA 1
ATOM 1418 C C . LEU A 1 189 ? 7.061 -8.197 -4.982 1.00 97.44 189 LEU A C 1
ATOM 1420 O O . LEU A 1 189 ? 6.559 -8.791 -4.035 1.00 97.44 189 LEU A O 1
ATOM 1424 N N . ASN A 1 190 ? 6.670 -8.412 -6.243 1.00 97.69 190 ASN A N 1
ATOM 1425 C CA . ASN A 1 190 ? 5.523 -9.235 -6.624 1.00 97.69 190 ASN A CA 1
ATOM 1426 C C . ASN A 1 190 ? 4.204 -8.779 -5.961 1.00 97.69 190 ASN A C 1
ATOM 1428 O O . ASN A 1 190 ? 3.347 -9.587 -5.601 1.00 97.69 190 ASN A O 1
ATOM 1432 N N . TYR A 1 191 ? 4.032 -7.465 -5.802 1.00 97.56 191 TYR A N 1
ATOM 1433 C CA . TYR A 1 191 ? 2.812 -6.864 -5.273 1.00 97.56 191 TYR A CA 1
ATOM 1434 C C . TYR A 1 191 ? 1.922 -6.327 -6.392 1.00 97.56 191 TYR A C 1
ATOM 1436 O O . TYR A 1 191 ? 2.369 -5.638 -7.310 1.00 97.56 191 TYR A O 1
ATOM 1444 N N . LEU A 1 192 ? 0.617 -6.591 -6.281 1.00 98.06 192 LEU A N 1
ATOM 1445 C CA . LEU A 1 192 ? -0.380 -6.025 -7.187 1.00 98.06 192 LEU A CA 1
ATOM 1446 C C . LEU A 1 192 ? -0.555 -4.519 -6.906 1.00 98.06 192 LEU A C 1
ATOM 1448 O O . LEU A 1 192 ? -0.806 -4.151 -5.753 1.00 98.06 192 LEU A O 1
ATOM 1452 N N . PRO A 1 193 ? -0.527 -3.634 -7.925 1.00 98.19 193 PRO A N 1
ATOM 1453 C CA . PRO A 1 193 ? -0.724 -2.196 -7.721 1.00 98.19 193 PRO A CA 1
ATOM 1454 C C . PRO A 1 193 ? -2.043 -1.840 -7.025 1.00 98.19 193 PRO A C 1
ATOM 1456 O O . PRO A 1 193 ? -2.070 -0.952 -6.174 1.00 98.19 193 PRO A O 1
ATOM 1459 N N . SER A 1 194 ? -3.124 -2.566 -7.327 1.00 97.62 194 SER A N 1
ATOM 1460 C CA . SER A 1 194 ? -4.421 -2.396 -6.664 1.00 97.62 194 SER A CA 1
ATOM 1461 C C . SER A 1 194 ? -4.365 -2.733 -5.173 1.00 97.62 194 SER A C 1
ATOM 1463 O O . SER A 1 194 ? -4.964 -2.033 -4.364 1.00 97.62 194 SER A O 1
ATOM 1465 N N . TRP A 1 195 ? -3.639 -3.790 -4.795 1.00 98.06 195 TRP A N 1
ATOM 1466 C CA . TRP A 1 195 ? -3.475 -4.179 -3.394 1.00 98.06 195 TRP A CA 1
ATOM 1467 C C . TRP A 1 195 ? -2.649 -3.136 -2.638 1.00 98.06 195 TRP A C 1
ATOM 1469 O O . TRP A 1 195 ? -3.061 -2.673 -1.575 1.00 98.06 195 TRP A O 1
ATOM 1479 N N . TRP A 1 196 ? -1.543 -2.674 -3.230 1.00 98.00 196 TRP A N 1
ATOM 1480 C CA . TRP A 1 196 ? -0.712 -1.632 -2.624 1.00 98.00 196 TRP A CA 1
ATOM 1481 C C . TRP A 1 196 ? -1.459 -0.304 -2.450 1.00 98.00 196 TRP A C 1
ATOM 1483 O O . TRP A 1 196 ? -1.251 0.412 -1.468 1.00 98.00 196 TRP A O 1
ATOM 1493 N N . TYR A 1 197 ? -2.354 0.034 -3.381 1.00 97.69 197 TYR A N 1
ATOM 1494 C CA . TYR A 1 197 ? -3.245 1.183 -3.237 1.00 97.69 197 TYR A CA 1
ATOM 1495 C C . TYR A 1 197 ? -4.150 1.052 -2.003 1.00 97.69 197 TYR A C 1
ATOM 1497 O O . TYR A 1 197 ? -4.194 1.971 -1.186 1.00 97.69 197 TYR A O 1
ATOM 1505 N N . LEU A 1 198 ? -4.802 -0.099 -1.813 1.00 97.62 198 LEU A N 1
ATOM 1506 C CA . LEU A 1 198 ? -5.651 -0.355 -0.640 1.00 97.62 198 LEU A CA 1
ATOM 1507 C C . LEU A 1 198 ? -4.848 -0.325 0.668 1.00 97.62 198 LEU A C 1
ATOM 1509 O O . LEU A 1 198 ? -5.283 0.284 1.642 1.00 97.62 198 LEU A O 1
ATOM 1513 N N . ARG A 1 199 ? -3.638 -0.892 0.667 1.00 97.88 199 ARG A N 1
ATOM 1514 C CA . ARG A 1 199 ? -2.694 -0.793 1.788 1.00 97.88 199 ARG A CA 1
ATOM 1515 C C . ARG A 1 199 ? -2.360 0.661 2.127 1.00 97.88 199 ARG A C 1
ATOM 1517 O O . ARG A 1 199 ? -2.412 1.056 3.286 1.00 97.88 199 ARG A O 1
ATOM 1524 N N . SER A 1 200 ? -2.073 1.474 1.109 1.00 97.00 200 SER A N 1
ATOM 1525 C CA . SER A 1 200 ? -1.775 2.904 1.277 1.00 97.00 200 SER A CA 1
ATOM 1526 C C . SER A 1 200 ? -2.965 3.672 1.871 1.00 97.00 200 SER A C 1
ATOM 1528 O O . SER A 1 200 ? -2.766 4.585 2.672 1.00 97.00 200 SER A O 1
ATOM 1530 N N . LEU A 1 201 ? -4.201 3.292 1.521 1.00 96.56 201 LEU A N 1
ATOM 1531 C CA . LEU A 1 201 ? -5.409 3.845 2.142 1.00 96.56 201 LEU A CA 1
ATOM 1532 C C . LEU A 1 201 ? -5.511 3.466 3.624 1.00 96.56 201 LEU A C 1
ATOM 1534 O O . LEU A 1 201 ? -5.776 4.346 4.437 1.00 96.56 201 LEU A O 1
ATOM 1538 N N . ALA A 1 202 ? -5.251 2.204 3.981 1.00 97.56 202 ALA A N 1
ATOM 1539 C CA . ALA A 1 202 ? -5.257 1.758 5.377 1.00 97.56 202 ALA A CA 1
ATOM 1540 C C . ALA A 1 202 ? -4.222 2.513 6.227 1.00 97.56 202 ALA A C 1
ATOM 1542 O O . ALA A 1 202 ? -4.567 3.058 7.272 1.00 97.56 202 ALA A O 1
ATOM 1543 N N . VAL A 1 203 ? -2.978 2.637 5.745 1.00 97.50 203 VAL A N 1
ATOM 1544 C CA . VAL A 1 203 ? -1.925 3.410 6.434 1.00 97.50 203 VAL A CA 1
ATOM 1545 C C . VAL A 1 203 ? -2.349 4.865 6.634 1.00 97.50 203 VAL A C 1
ATOM 1547 O O . VAL A 1 203 ? -2.175 5.417 7.719 1.00 97.50 203 VAL A O 1
ATOM 1550 N N . THR A 1 204 ? -2.930 5.482 5.602 1.00 96.88 204 THR A N 1
ATOM 1551 C CA . THR A 1 204 ? -3.410 6.872 5.664 1.00 96.88 204 THR A CA 1
ATOM 1552 C C . THR A 1 204 ? -4.519 7.034 6.704 1.00 96.88 204 THR A C 1
ATOM 1554 O O . THR A 1 204 ? -4.495 7.976 7.492 1.00 96.88 204 THR A O 1
ATOM 1557 N N . ASP A 1 205 ? -5.466 6.096 6.737 1.00 96.69 205 ASP A N 1
ATOM 1558 C CA . ASP A 1 205 ? -6.589 6.100 7.674 1.00 96.69 205 ASP A CA 1
ATOM 1559 C C . ASP A 1 205 ? -6.150 5.840 9.128 1.00 96.69 205 ASP A C 1
ATOM 1561 O O . ASP A 1 205 ? -6.755 6.379 10.058 1.00 96.69 205 ASP A O 1
ATOM 1565 N N . PHE A 1 206 ? -5.088 5.057 9.340 1.00 96.88 206 PHE A N 1
ATOM 1566 C CA . PHE A 1 206 ? -4.524 4.784 10.670 1.00 96.88 206 PHE A CA 1
ATOM 1567 C C . PHE A 1 206 ? -3.632 5.911 11.184 1.00 96.88 206 PHE A C 1
ATOM 1569 O O . PHE A 1 206 ? -3.625 6.181 12.381 1.00 96.88 206 PHE A O 1
ATOM 1576 N N . ARG A 1 207 ? -2.928 6.613 10.289 1.00 97.06 207 ARG A N 1
ATOM 1577 C CA . ARG A 1 207 ? -2.129 7.804 10.621 1.00 97.06 207 ARG A CA 1
ATOM 1578 C C . ARG A 1 207 ? -2.971 9.078 10.762 1.00 97.06 207 ARG A C 1
ATOM 1580 O O . ARG A 1 207 ? -2.405 10.156 10.935 1.00 97.06 207 ARG A O 1
ATOM 1587 N N . ASN A 1 208 ? -4.302 8.985 10.683 1.00 96.56 208 ASN A N 1
ATOM 1588 C CA . ASN A 1 208 ? -5.174 10.133 10.902 1.00 96.56 208 ASN A CA 1
ATOM 1589 C C . ASN A 1 208 ? -4.980 10.665 12.343 1.00 96.56 208 ASN A C 1
ATOM 1591 O O . ASN A 1 208 ? -5.218 9.914 13.296 1.00 96.56 208 ASN A O 1
ATOM 1595 N N . PRO A 1 209 ? -4.586 11.943 12.525 1.00 96.19 209 PRO A N 1
ATOM 1596 C CA . PRO A 1 209 ? -4.322 12.520 13.844 1.00 96.19 209 PRO A CA 1
ATOM 1597 C C . PRO A 1 209 ? -5.534 12.477 14.784 1.00 96.19 209 PRO A C 1
ATOM 1599 O O . PRO A 1 209 ? -5.360 12.457 15.999 1.00 96.19 209 PRO A O 1
ATOM 1602 N N . GLU A 1 210 ? -6.756 12.405 14.250 1.00 96.62 210 GLU A N 1
ATOM 1603 C CA . GLU A 1 210 ? -7.980 12.309 15.054 1.00 96.62 210 GLU A CA 1
ATOM 1604 C C . GLU A 1 210 ? -8.090 10.984 15.825 1.00 96.62 210 GLU A C 1
ATOM 1606 O O . GLU A 1 210 ? -8.730 10.941 16.874 1.00 96.62 210 GLU A O 1
ATOM 1611 N N . LYS A 1 211 ? -7.462 9.901 15.340 1.00 94.19 211 LYS A N 1
ATOM 1612 C CA . LYS A 1 211 ? -7.563 8.570 15.966 1.00 94.19 211 LYS A CA 1
ATOM 1613 C C . LYS A 1 211 ? -6.534 8.330 17.065 1.00 94.19 211 LYS A C 1
ATOM 1615 O O . LYS A 1 211 ? -6.756 7.468 17.908 1.00 94.19 211 LYS A O 1
ATOM 1620 N N . SER A 1 212 ? -5.429 9.083 17.075 1.00 95.75 212 SER A N 1
ATOM 1621 C CA . SER A 1 212 ? -4.319 8.903 18.029 1.00 95.75 212 SER A CA 1
ATOM 1622 C C . SER A 1 212 ? -3.799 7.454 18.117 1.00 95.75 212 SER A C 1
ATOM 1624 O O . SER A 1 212 ? -3.357 7.011 19.174 1.00 95.75 212 SER A O 1
ATOM 1626 N N . TRP A 1 213 ? -3.875 6.692 17.020 1.00 96.94 213 TRP A N 1
ATOM 1627 C CA . TRP A 1 213 ? -3.381 5.315 16.965 1.00 96.94 213 TRP A CA 1
ATOM 1628 C C . TRP A 1 213 ? -1.870 5.287 16.763 1.00 96.94 213 TRP A C 1
ATOM 1630 O O . TRP A 1 213 ? -1.318 6.077 15.991 1.00 96.94 213 TRP A O 1
ATOM 1640 N N . TRP A 1 214 ? -1.197 4.350 17.429 1.00 96.81 214 TRP A N 1
ATOM 1641 C CA . TRP A 1 214 ? 0.224 4.126 17.212 1.00 96.81 214 TRP A CA 1
ATOM 1642 C C . TRP A 1 214 ? 0.409 3.177 16.026 1.00 96.81 214 TRP A C 1
ATOM 1644 O O . TRP A 1 214 ? 0.023 2.016 16.088 1.00 96.81 214 TRP A O 1
ATOM 1654 N N . VAL A 1 215 ? 0.981 3.669 14.926 1.00 98.06 215 VAL A N 1
ATOM 1655 C CA . VAL A 1 215 ? 1.226 2.879 13.709 1.00 98.06 215 VAL A CA 1
ATOM 1656 C C . VAL A 1 215 ? 2.721 2.627 13.555 1.00 98.06 215 VAL A C 1
ATOM 1658 O O . VAL A 1 215 ? 3.492 3.582 13.457 1.00 98.06 215 VAL A O 1
ATOM 1661 N N . ASP A 1 216 ? 3.120 1.359 13.485 1.00 97.94 216 ASP A N 1
ATOM 1662 C CA . ASP A 1 216 ? 4.498 0.946 13.214 1.00 97.94 216 ASP A CA 1
ATOM 1663 C C . ASP A 1 216 ? 4.563 0.190 11.883 1.00 97.94 216 ASP A C 1
ATOM 1665 O O . ASP A 1 216 ? 4.349 -1.020 11.816 1.00 97.94 216 ASP A O 1
ATOM 1669 N N . ASP A 1 217 ? 4.840 0.925 10.803 1.00 97.94 217 ASP A N 1
ATOM 1670 C CA . ASP A 1 217 ? 4.941 0.351 9.458 1.00 97.94 217 ASP A CA 1
ATOM 1671 C C . ASP A 1 217 ? 6.389 0.118 8.990 1.00 97.94 217 ASP A C 1
ATOM 1673 O O . ASP A 1 217 ? 6.651 -0.045 7.797 1.00 97.94 217 ASP A O 1
ATOM 1677 N N . ARG A 1 218 ? 7.350 0.118 9.924 1.00 97.94 218 ARG A N 1
ATOM 1678 C CA . ARG A 1 218 ? 8.779 0.162 9.589 1.00 97.94 218 ARG A CA 1
ATOM 1679 C C . ARG A 1 218 ? 9.242 -1.040 8.762 1.00 97.94 218 ARG A C 1
ATOM 1681 O O . ARG A 1 218 ? 10.024 -0.871 7.836 1.00 97.94 218 ARG A O 1
ATOM 1688 N N . LYS A 1 219 ? 8.726 -2.238 9.059 1.00 97.69 219 LYS A N 1
ATOM 1689 C CA . LYS A 1 219 ? 9.098 -3.490 8.373 1.00 97.69 219 LYS A CA 1
ATOM 1690 C C . LYS A 1 219 ? 8.860 -3.404 6.863 1.00 97.69 219 LYS A C 1
ATOM 1692 O O . LYS A 1 219 ? 9.726 -3.785 6.082 1.00 97.69 219 LYS A O 1
ATOM 1697 N N . GLU A 1 220 ? 7.700 -2.905 6.444 1.00 97.06 220 GLU A N 1
ATOM 1698 C CA . GLU A 1 220 ? 7.384 -2.764 5.016 1.00 97.06 220 GLU A CA 1
ATOM 1699 C C . GLU A 1 220 ? 8.004 -1.500 4.409 1.00 97.06 220 GLU A C 1
ATOM 1701 O O . GLU A 1 220 ? 8.386 -1.524 3.240 1.00 97.06 220 GLU A O 1
ATOM 1706 N N . GLU A 1 221 ? 8.164 -0.417 5.180 1.00 97.00 221 GLU A N 1
ATOM 1707 C CA . GLU A 1 221 ? 8.872 0.788 4.722 1.00 97.00 221 GLU A CA 1
ATOM 1708 C C . GLU A 1 221 ? 10.348 0.499 4.394 1.00 97.00 221 GLU A C 1
ATOM 1710 O O . GLU A 1 221 ? 10.829 0.929 3.346 1.00 97.00 221 GLU A O 1
ATOM 1715 N N . GLU A 1 222 ? 11.051 -0.292 5.208 1.00 97.81 222 GLU A N 1
ATOM 1716 C CA . GLU A 1 222 ? 12.448 -0.680 4.960 1.00 97.81 222 GLU A CA 1
ATOM 1717 C C . GLU A 1 222 ? 12.595 -1.514 3.675 1.00 97.81 222 GLU A C 1
ATOM 1719 O O . GLU A 1 222 ? 13.422 -1.196 2.813 1.00 97.81 222 GLU A O 1
ATOM 1724 N N . VAL A 1 223 ? 11.746 -2.535 3.498 1.00 97.75 223 VAL A N 1
ATOM 1725 C CA . VAL A 1 223 ? 11.714 -3.374 2.282 1.00 97.75 223 VAL A CA 1
ATOM 1726 C C . VAL A 1 223 ? 11.382 -2.532 1.046 1.00 97.75 223 VAL A C 1
ATOM 1728 O O . VAL A 1 223 ? 11.974 -2.705 -0.030 1.00 97.75 223 VAL A O 1
ATOM 1731 N N . TRP A 1 224 ? 10.445 -1.594 1.192 1.00 97.69 224 TRP A N 1
ATOM 1732 C CA . TRP A 1 224 ? 10.055 -0.666 0.140 1.00 97.69 224 TRP A CA 1
ATOM 1733 C C . TRP A 1 224 ? 11.210 0.258 -0.267 1.00 97.69 224 TRP A C 1
ATOM 1735 O O . TRP A 1 224 ? 11.516 0.379 -1.458 1.00 97.69 224 TRP A O 1
ATOM 1745 N N . GLU A 1 225 ? 11.893 0.874 0.697 1.00 97.88 225 GLU A N 1
ATOM 1746 C CA . GLU A 1 225 ? 13.038 1.747 0.444 1.00 97.88 225 GLU A CA 1
ATOM 1747 C C . GLU A 1 225 ? 14.207 1.013 -0.212 1.00 97.88 225 GLU A C 1
ATOM 1749 O O . GLU A 1 225 ? 14.797 1.528 -1.168 1.00 97.88 225 GLU A O 1
ATOM 1754 N N . GLU A 1 226 ? 14.546 -0.186 0.265 1.00 98.31 226 GLU A N 1
ATOM 1755 C CA . GLU A 1 226 ? 15.608 -0.999 -0.332 1.00 98.31 226 GLU A CA 1
ATOM 1756 C C . GLU A 1 226 ? 15.291 -1.319 -1.800 1.00 98.31 226 GLU A C 1
ATOM 1758 O O . GLU A 1 226 ? 16.136 -1.168 -2.692 1.00 98.31 226 GLU A O 1
ATOM 1763 N N . THR A 1 227 ? 14.036 -1.676 -2.071 1.00 98.25 227 THR A N 1
ATOM 1764 C CA . THR A 1 227 ? 13.542 -1.956 -3.422 1.00 98.25 227 THR A CA 1
ATOM 1765 C C . THR A 1 227 ? 13.610 -0.718 -4.315 1.00 98.25 227 THR A C 1
ATOM 1767 O O . THR A 1 227 ? 14.043 -0.818 -5.469 1.00 98.25 227 THR A O 1
ATOM 1770 N N . LEU A 1 228 ? 13.239 0.458 -3.800 1.00 97.69 228 LEU A N 1
ATOM 1771 C CA . LEU A 1 228 ? 13.349 1.722 -4.531 1.00 97.69 228 LEU A CA 1
ATOM 1772 C C . LEU A 1 228 ? 14.803 2.064 -4.861 1.00 97.69 228 LEU A C 1
ATOM 1774 O O . LEU A 1 228 ? 15.102 2.374 -6.017 1.00 97.69 228 LEU A O 1
ATOM 1778 N N . ARG A 1 229 ? 15.716 1.955 -3.887 1.00 98.12 229 ARG A N 1
ATOM 1779 C CA . ARG A 1 229 ? 17.157 2.178 -4.107 1.00 98.12 229 ARG A CA 1
ATOM 1780 C C . ARG A 1 229 ? 17.705 1.231 -5.172 1.00 98.12 229 ARG A C 1
ATOM 1782 O O . ARG A 1 229 ? 18.474 1.655 -6.036 1.00 98.12 229 ARG A O 1
ATOM 1789 N N . TRP A 1 230 ? 17.288 -0.035 -5.150 1.00 98.12 230 TRP A N 1
ATOM 1790 C CA . TRP A 1 230 ? 17.672 -0.995 -6.182 1.00 98.12 230 TRP A CA 1
ATOM 1791 C C . TRP A 1 230 ? 17.157 -0.587 -7.568 1.00 98.12 230 TRP A C 1
ATOM 1793 O O . TRP A 1 230 ? 17.929 -0.596 -8.527 1.00 98.12 230 TRP A O 1
ATOM 1803 N N . CYS A 1 231 ? 15.883 -0.196 -7.682 1.00 98.06 231 CYS A N 1
ATOM 1804 C CA . CYS A 1 231 ? 15.292 0.212 -8.960 1.00 98.06 231 CYS A CA 1
ATOM 1805 C C . CYS A 1 231 ? 15.993 1.448 -9.539 1.00 98.06 231 CYS A C 1
ATOM 1807 O O . CYS A 1 231 ? 16.312 1.457 -10.727 1.00 98.06 231 CYS A O 1
ATOM 1809 N N . LEU A 1 232 ? 16.296 2.447 -8.703 1.00 97.62 232 LEU A N 1
ATOM 1810 C CA . LEU A 1 232 ? 17.055 3.636 -9.105 1.00 97.62 232 LEU A CA 1
ATOM 1811 C C . LEU A 1 232 ? 18.437 3.261 -9.649 1.00 97.62 232 LEU A C 1
ATOM 1813 O O . LEU A 1 232 ? 18.778 3.627 -10.768 1.00 97.62 232 LEU A O 1
ATOM 1817 N N . LYS A 1 233 ? 19.176 2.404 -8.934 1.00 97.62 233 LYS A N 1
ATOM 1818 C CA . LYS A 1 233 ? 20.494 1.925 -9.379 1.00 97.62 233 LYS A CA 1
ATOM 1819 C C . LYS A 1 233 ? 20.448 1.190 -10.725 1.00 97.62 233 LYS A C 1
ATOM 1821 O O . LYS A 1 233 ? 21.425 1.210 -11.472 1.00 97.62 233 LYS A O 1
ATOM 1826 N N . VAL A 1 234 ? 19.359 0.483 -11.026 1.00 96.44 234 VAL A N 1
ATOM 1827 C CA . VAL A 1 234 ? 19.177 -0.190 -12.323 1.00 96.44 234 VAL A CA 1
ATOM 1828 C C . VAL A 1 234 ? 18.854 0.811 -13.432 1.00 96.44 234 VAL A C 1
ATOM 1830 O O . VAL A 1 234 ? 19.352 0.641 -14.545 1.00 96.44 234 VAL A O 1
ATOM 1833 N N . LEU A 1 235 ? 18.061 1.844 -13.137 1.00 94.75 235 LEU A N 1
ATOM 1834 C CA . LEU A 1 235 ? 17.738 2.911 -14.086 1.00 94.75 235 LEU A CA 1
ATOM 1835 C C . LEU A 1 235 ? 18.973 3.744 -14.447 1.00 94.75 235 LEU A C 1
ATOM 1837 O O . LEU A 1 235 ? 19.226 3.929 -15.635 1.00 94.75 235 LEU A O 1
ATOM 1841 N N . ASP A 1 236 ? 19.785 4.135 -13.463 1.00 95.56 236 ASP A N 1
ATOM 1842 C CA . ASP A 1 236 ? 21.024 4.892 -13.698 1.00 95.56 236 ASP A CA 1
ATOM 1843 C C . ASP A 1 236 ? 21.974 4.114 -14.620 1.00 95.56 236 ASP A C 1
ATOM 1845 O O . ASP A 1 236 ? 22.392 4.597 -15.669 1.00 95.56 236 ASP A O 1
ATOM 1849 N N . LYS A 1 237 ? 22.191 2.825 -14.322 1.00 95.38 237 LYS A N 1
ATOM 1850 C CA . LYS A 1 237 ? 23.005 1.936 -15.169 1.00 95.38 237 LYS A CA 1
ATOM 1851 C C . LYS A 1 237 ? 22.476 1.795 -16.594 1.00 95.38 237 LYS A C 1
ATOM 1853 O O . LYS A 1 237 ? 23.242 1.451 -17.493 1.00 95.38 237 LYS A O 1
ATOM 1858 N N . ARG A 1 238 ? 21.167 1.945 -16.803 1.00 92.88 238 ARG A N 1
ATOM 1859 C CA . ARG A 1 238 ? 20.574 1.885 -18.141 1.00 92.88 238 ARG A CA 1
ATOM 1860 C C . ARG A 1 238 ? 20.891 3.157 -18.915 1.00 92.88 238 ARG A C 1
ATOM 1862 O O . ARG A 1 238 ? 21.281 3.053 -20.073 1.00 92.88 238 ARG A O 1
ATOM 1869 N N . MET A 1 239 ? 20.784 4.310 -18.260 1.00 92.06 239 MET A N 1
ATOM 1870 C CA . MET A 1 239 ? 21.135 5.597 -18.853 1.00 92.06 239 MET A CA 1
ATOM 1871 C C . MET A 1 239 ? 22.614 5.655 -19.248 1.00 92.06 239 MET A C 1
ATOM 1873 O O . MET A 1 239 ? 22.914 6.072 -20.364 1.00 92.06 239 MET A O 1
ATOM 1877 N N . ASP A 1 240 ? 23.511 5.138 -18.404 1.00 93.81 240 ASP A N 1
ATOM 1878 C CA . ASP A 1 240 ? 24.951 5.074 -18.704 1.00 93.81 240 ASP A CA 1
ATOM 1879 C C . ASP A 1 240 ? 25.257 4.182 -19.921 1.00 93.81 240 ASP A C 1
ATOM 1881 O O . ASP A 1 240 ? 26.110 4.481 -20.752 1.00 93.81 240 ASP A O 1
ATOM 1885 N N . ARG A 1 241 ? 24.533 3.069 -20.082 1.00 93.44 241 ARG A N 1
ATOM 1886 C CA . ARG A 1 241 ? 24.698 2.206 -21.265 1.00 93.44 241 ARG A CA 1
ATOM 1887 C C . ARG A 1 241 ? 24.137 2.848 -22.526 1.00 93.44 241 ARG A C 1
ATOM 1889 O O . ARG A 1 241 ? 24.676 2.644 -23.611 1.00 93.44 241 ARG A O 1
ATOM 1896 N N . GLU A 1 242 ? 23.029 3.571 -22.404 1.00 93.00 242 GLU A N 1
ATOM 1897 C CA . GLU A 1 242 ? 22.407 4.262 -23.531 1.00 93.00 242 GLU A CA 1
ATOM 1898 C C . GLU A 1 242 ? 23.286 5.419 -24.033 1.00 93.00 242 GLU A C 1
ATOM 1900 O O . GLU A 1 242 ? 23.383 5.602 -25.250 1.00 93.00 242 GLU A O 1
ATOM 1905 N N . SER A 1 243 ? 24.000 6.124 -23.145 1.00 92.75 243 SER A N 1
ATOM 1906 C CA . SER A 1 243 ? 25.001 7.125 -23.540 1.00 92.75 243 SER A CA 1
ATOM 1907 C C . SER A 1 243 ? 26.224 6.490 -24.215 1.00 92.75 243 SER A C 1
ATOM 1909 O O . SER A 1 243 ? 26.564 6.891 -25.327 1.00 92.75 243 SER A O 1
ATOM 1911 N N . GLU A 1 244 ? 26.802 5.420 -23.656 1.00 92.88 244 GLU A N 1
ATOM 1912 C CA . GLU A 1 244 ? 27.940 4.716 -24.280 1.00 92.88 244 GLU A CA 1
ATOM 1913 C C . GLU A 1 244 ? 27.626 4.162 -25.685 1.00 92.88 244 GLU A C 1
ATOM 1915 O O . GLU A 1 244 ? 28.490 4.112 -26.568 1.00 92.88 244 GLU A O 1
ATOM 1920 N N . VAL A 1 245 ? 26.393 3.693 -25.909 1.00 91.94 245 VAL A N 1
ATOM 1921 C CA . VAL A 1 245 ? 25.957 3.188 -27.222 1.00 91.94 245 VAL A CA 1
ATOM 1922 C C . VAL A 1 245 ? 25.799 4.324 -28.230 1.00 91.94 245 VAL A C 1
ATOM 1924 O O . VAL A 1 245 ? 26.071 4.115 -29.418 1.00 91.94 245 VAL A O 1
ATOM 1927 N N . LYS A 1 246 ? 25.374 5.510 -27.782 1.00 89.75 246 LYS A N 1
ATOM 1928 C CA . LYS A 1 246 ? 25.256 6.692 -28.637 1.00 89.75 246 LYS A CA 1
ATOM 1929 C C . LYS A 1 246 ? 26.636 7.167 -29.096 1.00 89.75 246 LYS A C 1
ATOM 1931 O O . LYS A 1 246 ? 26.851 7.272 -30.302 1.00 89.75 246 LYS A O 1
ATOM 1936 N N . ASP A 1 247 ? 27.592 7.263 -28.175 1.00 90.25 247 ASP A N 1
ATOM 1937 C CA . ASP A 1 247 ? 28.968 7.680 -28.480 1.00 90.25 247 ASP A CA 1
ATOM 1938 C C . ASP A 1 247 ? 29.643 6.746 -29.504 1.00 90.25 247 ASP A C 1
ATOM 1940 O O . ASP A 1 247 ? 30.320 7.186 -30.433 1.00 90.25 247 ASP A O 1
ATOM 1944 N N . LYS A 1 248 ? 29.401 5.430 -29.413 1.00 88.75 248 LYS A N 1
ATOM 1945 C CA . LYS A 1 248 ? 29.944 4.449 -30.375 1.00 88.75 248 LYS A CA 1
ATOM 1946 C C . LYS A 1 248 ? 29.339 4.548 -31.779 1.00 88.75 248 LYS A C 1
ATOM 1948 O O . LYS A 1 248 ? 29.991 4.128 -32.739 1.00 88.75 248 LYS A O 1
ATOM 1953 N N . LYS A 1 249 ? 28.099 5.031 -31.919 1.00 85.06 249 LYS A N 1
ATOM 1954 C CA . LYS A 1 249 ? 27.465 5.219 -33.236 1.00 85.06 249 LYS A CA 1
ATOM 1955 C C . LYS A 1 249 ? 28.021 6.445 -33.946 1.00 85.06 249 LYS A C 1
ATOM 1957 O O . LYS A 1 249 ? 28.302 6.346 -35.139 1.00 85.06 249 LYS A O 1
ATOM 1962 N N . ASP A 1 250 ? 28.255 7.527 -33.213 1.00 85.06 250 ASP A N 1
ATOM 1963 C CA . ASP A 1 250 ? 28.789 8.767 -33.780 1.00 85.06 250 ASP A CA 1
ATOM 1964 C C . ASP A 1 250 ? 30.212 8.558 -34.329 1.00 85.06 250 ASP A C 1
ATOM 1966 O O . ASP A 1 250 ? 30.511 8.963 -35.452 1.00 85.06 250 ASP A O 1
ATOM 1970 N N . VAL A 1 251 ? 31.043 7.775 -33.629 1.00 83.06 251 VAL A N 1
ATOM 1971 C CA . VAL A 1 251 ? 32.387 7.393 -34.113 1.00 83.06 251 VAL A CA 1
ATOM 1972 C C . VAL A 1 251 ? 32.338 6.557 -35.401 1.00 83.06 251 VAL A C 1
ATOM 1974 O O . VAL A 1 251 ? 33.225 6.664 -36.246 1.00 83.06 251 VAL A O 1
ATOM 1977 N N . ARG A 1 252 ? 31.316 5.710 -35.590 1.00 76.38 252 ARG A N 1
ATOM 1978 C CA . ARG A 1 252 ? 31.216 4.840 -36.777 1.00 76.38 252 ARG A CA 1
ATOM 1979 C C . ARG A 1 252 ? 30.597 5.551 -37.989 1.00 76.38 252 ARG A C 1
ATOM 1981 O O . ARG A 1 252 ? 30.849 5.127 -39.113 1.00 76.38 252 ARG A O 1
ATOM 1988 N N . GLY A 1 253 ? 29.813 6.608 -37.773 1.00 72.31 253 GLY A N 1
ATOM 1989 C CA . GLY A 1 253 ? 29.202 7.408 -38.839 1.00 72.31 253 GLY A CA 1
ATOM 1990 C C . GLY A 1 253 ? 30.202 8.281 -39.602 1.00 72.31 253 GLY A C 1
ATOM 1991 O O . GLY A 1 253 ? 30.087 8.404 -40.814 1.00 72.31 253 GLY A O 1
ATOM 1992 N N . GLN A 1 254 ? 31.229 8.809 -38.929 1.00 66.19 254 GLN A N 1
ATOM 1993 C CA . GLN A 1 254 ? 32.225 9.689 -39.561 1.00 66.19 254 GLN A CA 1
ATOM 1994 C C . GLN A 1 254 ? 33.222 8.965 -40.483 1.00 66.19 254 GLN A C 1
ATOM 1996 O O . GLN A 1 254 ? 33.874 9.608 -41.292 1.00 66.19 254 GLN A O 1
ATOM 2001 N N . GLY A 1 255 ? 33.347 7.636 -40.400 1.00 65.62 255 GLY A N 1
ATOM 2002 C CA . GLY A 1 255 ? 34.359 6.885 -41.159 1.00 65.62 255 GLY A CA 1
ATOM 2003 C C . GLY A 1 255 ? 33.959 6.439 -42.571 1.00 65.62 255 GLY A C 1
ATOM 2004 O O . GLY A 1 255 ? 34.795 5.861 -43.264 1.00 65.62 255 GLY A O 1
ATOM 2005 N N . ASN A 1 256 ? 32.706 6.643 -42.994 1.00 63.50 256 ASN A N 1
ATOM 2006 C CA . ASN A 1 256 ? 32.208 6.125 -44.278 1.00 63.50 256 ASN A CA 1
ATOM 2007 C C . ASN A 1 256 ? 31.972 7.192 -45.359 1.00 63.50 256 ASN A C 1
ATOM 2009 O O . ASN A 1 256 ? 31.865 6.807 -46.523 1.00 63.50 256 ASN A O 1
ATOM 2013 N N . ASP A 1 257 ? 31.941 8.485 -45.021 1.00 64.00 257 ASP A N 1
ATOM 2014 C CA . ASP A 1 257 ? 31.744 9.547 -46.023 1.00 64.00 257 ASP A CA 1
ATOM 2015 C C . ASP A 1 257 ? 33.019 9.854 -46.834 1.00 64.00 257 ASP A C 1
ATOM 2017 O O . ASP A 1 257 ? 32.927 10.193 -48.010 1.00 64.00 257 ASP A O 1
ATOM 2021 N N . ASP A 1 258 ? 34.215 9.587 -46.299 1.00 63.25 258 ASP A N 1
ATOM 2022 C CA . ASP A 1 258 ? 35.483 9.844 -47.011 1.00 63.25 258 ASP A CA 1
ATOM 2023 C C . ASP A 1 258 ? 35.830 8.798 -48.096 1.00 63.25 258 ASP A C 1
ATOM 2025 O O . ASP A 1 258 ? 36.883 8.874 -48.735 1.00 63.25 258 ASP A O 1
ATOM 2029 N N . ARG A 1 259 ? 34.981 7.781 -48.324 1.00 64.88 259 ARG A N 1
ATOM 2030 C CA . ARG A 1 259 ? 35.278 6.677 -49.263 1.00 64.88 259 ARG A CA 1
ATOM 2031 C C . ARG A 1 259 ? 34.541 6.752 -50.607 1.00 64.88 259 ARG A C 1
ATOM 2033 O O . ARG A 1 259 ? 34.778 5.886 -51.446 1.00 64.88 259 ARG A O 1
ATOM 2040 N N . MET A 1 260 ? 33.691 7.753 -50.846 1.00 62.44 260 MET A N 1
ATOM 2041 C CA . MET A 1 260 ? 32.970 7.907 -52.127 1.00 62.44 260 MET A CA 1
ATOM 2042 C C . MET A 1 260 ? 33.550 8.959 -53.087 1.00 62.44 260 MET A C 1
ATOM 2044 O O . MET A 1 260 ? 32.984 9.161 -54.155 1.00 62.44 260 MET A O 1
ATOM 2048 N N . GLU A 1 261 ? 34.682 9.592 -52.769 1.00 62.06 261 GLU A N 1
ATOM 2049 C CA . GLU A 1 261 ? 35.242 10.684 -53.588 1.00 62.06 261 GLU A CA 1
ATOM 2050 C C . GLU A 1 261 ? 36.469 10.290 -54.445 1.00 62.06 261 GLU A C 1
ATOM 2052 O O . GLU A 1 261 ? 37.364 11.097 -54.696 1.00 62.06 261 GLU A O 1
ATOM 2057 N N . LYS A 1 262 ? 36.532 9.039 -54.918 1.00 61.78 262 LYS A N 1
ATOM 2058 C CA . LYS A 1 262 ? 37.513 8.580 -55.921 1.00 61.78 262 LYS A CA 1
ATOM 2059 C C . LYS A 1 262 ? 36.848 7.747 -57.001 1.00 61.78 262 LYS A C 1
ATOM 2061 O O . LYS A 1 262 ? 37.270 7.903 -58.166 1.00 61.78 262 LYS A O 1
#

Sequence (262 aa):
MASNKRKKQTKSSSTPVAVTGNSVSLPVKIDTPSKKNGVQMPEIKVEQSTPPPSVQNSMPPQTPQQAMPVQYATPSNQYAAPANQYAAPVNQNIAPANQNAVPVNQYAVSLPVDPNLHKLMPALVPCVLKENPNIIPADPTKEPITSDHINAVAHAMWQVAFRHGAMLQRASQYGCMFSPLKLAALARLNYLPSWWYLRSLAVTDFRNPEKSWWVDDRKEEEVWEETLRWCLKVLDKRMDRESEVKDKKDVRGQGNDDRMEK

Foldseek 3Di:
DDDDDDDDDDDDDDDDDDDDDDDDDDDDDDDDDDDDDDDDDDDPDPDDDDDDDDDDDDDDDDDDDDDDDDDDDDDDDDDDDDDDDDDDDDDDDDDDDDDDDDDPDPPPPVDPLPPCVVVVLLVLLVVLCVVPVPLADPDLLVDACEQSSLLVSLVSSVVVCVVVVSSLVVLLVVLVPDDPLLVQLCVVVVHRSSSVSSSVSSVVSQPPVVVNGHYHYPVVVVSSVVSSVVSVVVVVVVVVVVVVVVVVVVVVVVPPPVPPPD

Organism: Curvularia clavata (NCBI:txid95742)

=== Feature glossary ===
Legend for the data blocks above and below:

— What the protein is —

Sequence gives the chain of amino acids in standard one-letter code (A=alanine, C=cysteine, …, Y=tyrosine), read N→C. It is the only feature that is directly encoded by the gene; all structural features are derived from the folded form of this sequence.

The annotation block draws on four external resources. InterPro: which protein families and domains the sequence belongs to. GO: standardized terms for what the protein does, what process it participates in, and where in the cell it acts. CATH: which structural fold it has in the CATH hierarchy. Organism: the species of origin.

— Where its atoms are —

Atomic coordinates in PDBx/mmCIF format — the same representation the Protein Data Bank distributes. Each line of the _atom_site loop places one backbone atom in Cartesian space (units: ångströms, origin: arbitrary).

Six rendered views show the 3D structure from the faces of a cube — i.e. along ±x, ±y, ±z. Rendering representation is drawn randomly per protein from cartoon (secondary-structure ribbons), sticks (backbone bonds), or molecular surface; coloring is either N→C rainbow (blue at the N-terminus through red at the C-terminus) or one color per chain.

— Local backbone conformation —

DSSP 8-state secondary structure assigns each residue one of H (α-helix), G (3₁₀-helix), I (π-helix), E (extended β-strand), B (isolated β-bridge), T (hydrogen-bonded turn), S (bend), or '-' (coil). The assignment is computed from backbone hydrogen-bond geometry via the Kabsch–Sander algorithm.

P-SEA three-state annotation labels each residue as helix, strand, or coil based purely on the geometry of the Cα trace. It serves as a fallback when the full backbone (and thus DSSP) is unavailable.

φ (phi) and ψ (psi) are the two rotatable backbone dihedrals per residue: φ is the C(i-1)–N–Cα–C torsion, ψ is the N–Cα–C–N(i+1) torsion, both in degrees on (−180°, 180°]. α-helical residues cluster near (−60°, −45°); β-strand residues near (−120°, +130°). A Ramachandran plot is simply a scatter of (φ, ψ) for every residue.

— Global shape and packing —

Radius of gyration (Rg) is the root-mean-square distance of Cα atoms from their centroid — a single number for overall size and compactness. A globular domain of N residues has Rg ≈ 2.2·N^0.38 Å; an extended or disordered chain has a much larger Rg. The Cα contact count is the number of residue pairs whose Cα atoms are within 8 Å and are more than four positions apart in sequence — a standard proxy for tertiary packing density. The bounding box is the smallest axis-aligned box enclosing all Cα atoms.

Accessible surface area quantifies burial. A residue with SASA near zero is packed into the hydrophobic core; one with SASA >100 Å² sits on the surface. Computed here via the Shrake–Rupley numerical algorithm with a 1.4 Å probe.

The contact map is a binary N×N matrix image: pixel (i, j) is dark where Cα_i and Cα_j are within 8 Å and |i−j|>4. Because the |i−j|>4 filter removes local helical contacts, off-diagonal stripes parallel to the main diagonal indicate parallel β-sheets; stripes perpendicular to it indicate antiparallel β-sheets. The Ramachandran plot scatters every residue's (φ, ψ) pair against the sterically allowed regions. The PAE heatmap renders the predicted-aligned-error matrix.

— Structural neighborhood —

A 3Di character summarizes, for each residue, the relative orientation of the Cα frame of its nearest spatial neighbor. Because it encodes fold topology rather than chemistry, 3Di alignments detect remote structural similarity that sequence alignment misses.

Structural nearest neighbors (via Foldseek easy-search vs the PDB). Reported per hit: target PDB id, E-value, and alignment TM-score. A TM-score above ~0.5 is the conventional threshold for 'same fold'.

— Confidence and disorder —

For AlphaFold models, the B-factor field carries pLDDT — the model's own estimate of local accuracy on a 0–100 scale. Regions with pLDDT<50 should be treated as essentially unmodeled; they often correspond to intrinsically disordered segments.

B-factor (Debye–Waller factor) reflects atomic displacement in the crystal lattice. It is an experimental observable (units Å²), not a prediction; low values mean the atom is pinned down, high values mean it moves or is heterogeneous across the crystal.

Predicted Aligned Error (PAE) is an AlphaFold confidence matrix: entry (i, j) is the expected error in the position of residue j, in ångströms, when the prediction is superimposed on the true structure at residue i. Low PAE within a block of residues means that block is internally rigid and well-predicted; high PAE between two blocks means their relative placement is uncertain even if each block individually is confident.